Protein AF-A0A9P7HVV1-F1 (afdb_monomer_lite)

InterPro domains:
  IPR022190 Protein of unknown function DUF3716 [PF12511] (213-266)

pLDDT: mean 77.33, std 15.72, range [33.53, 94.5]

Foldseek 3Di:
DDDDDDDDDDDDDDPVNVVVVVVVVVVVVVVVVVVVVVVVVVVVVVVVVVVVVVVVVVVVVVVVVVVVVVVVVVVPDDDDDDPDDDDDPPPPPVVVVVVVVVLVVLVPDPQLVVLLVVLCVQLPPLSQQQACDAPNHGLSPQDQVDDQDPDPPNNVSNLLSLLSNAADVLLVVLFDADPVRHTDHWARFAWDDDDPDDDDLPPQDRHNQLSSLSSQNRRFDFDDPVPAWPCLVVVQAGGVTFGGRDDDDAGTSRCSPPVVPPDTPRNPPPDPPDDDDDDDDDDDDPVVVVVVVVVVPDDPVVVVVVVVVVVVVVVVVVVVVVVVVVVVD

Organism: NCBI:txid221167

Radius of gyration: 33.23 Å; chains: 1; bounding box: 79×89×120 Å

Secondary structure (DSSP, 8-state):
-PPPPPPPPP-PPPHHHHHHHHHHHHHHHHHHHHHHHHHHHHHHHHHHHHHHHHHHHHHHHHHHHHHHHHHHHHTT-----------------HHHHHHHHHHHHHHT-HHHHHHHHHHHHHHGGGGGGS-SEETTEEGGGS-TTS----STTHHHHHHHHHHHHH--HHHHTTS-B-TTSPBPPPPPP-BPPP-BTBSSTT-----HHHHHHHHHHHHSEEPPGGGS-HHHHTT-SSBSS-EE-SSS--SBHHHHGGG-TT--TTTT-S---------------HHHHHHHHHHHTS-HHHHHHHHHHHHHHHHHHHHHHHHHHHT--

Structure (mmCIF, N/CA/C/O backbone):
data_AF-A0A9P7HVV1-F1
#
_entry.id   AF-A0A9P7HVV1-F1
#
loop_
_atom_site.group_PDB
_atom_site.id
_atom_site.type_symbol
_atom_site.label_atom_id
_atom_site.label_alt_id
_atom_site.label_comp_id
_atom_site.label_asym_id
_atom_site.label_entity_id
_atom_site.label_seq_id
_atom_site.pdbx_PDB_ins_code
_atom_site.Cartn_x
_atom_site.Cartn_y
_atom_site.Cartn_z
_atom_site.occupancy
_atom_site.B_iso_or_equiv
_atom_site.auth_seq_id
_atom_site.auth_comp_id
_atom_site.auth_asym_id
_atom_site.auth_atom_id
_atom_site.pdbx_PDB_model_num
ATOM 1 N N . MET A 1 1 ? 43.164 38.009 -81.313 1.00 48.88 1 MET A N 1
ATOM 2 C CA . MET A 1 1 ? 43.228 37.026 -80.207 1.00 48.88 1 MET A CA 1
ATOM 3 C C . MET A 1 1 ? 43.232 37.785 -78.887 1.00 48.88 1 MET A C 1
ATOM 5 O O . MET A 1 1 ? 44.143 38.586 -78.707 1.00 48.88 1 MET A O 1
ATOM 9 N N . PRO A 1 2 ? 42.235 37.621 -78.001 1.00 55.31 2 PRO A N 1
ATOM 10 C CA . PRO A 1 2 ? 42.265 38.274 -76.695 1.00 55.31 2 PRO A CA 1
ATOM 11 C C . PRO A 1 2 ? 43.369 37.665 -75.803 1.00 55.31 2 PRO A C 1
ATOM 13 O O . PRO A 1 2 ? 43.636 36.462 -75.898 1.00 55.31 2 PRO A O 1
ATOM 16 N N . PRO A 1 3 ? 44.040 38.475 -74.961 1.00 61.00 3 PRO A N 1
ATOM 17 C CA . PRO A 1 3 ? 45.158 38.024 -74.140 1.00 61.00 3 PRO A CA 1
ATOM 18 C C . PRO A 1 3 ? 44.694 37.037 -73.063 1.00 61.00 3 PRO A C 1
ATOM 20 O O . PRO A 1 3 ? 43.689 37.256 -72.386 1.00 61.00 3 PRO A O 1
ATOM 23 N N . LYS A 1 4 ? 45.447 35.941 -72.896 1.00 60.31 4 LYS A N 1
ATOM 24 C CA . LYS A 1 4 ? 45.175 34.925 -71.871 1.00 60.31 4 LYS A CA 1
ATOM 25 C C . LYS A 1 4 ? 45.194 35.564 -70.471 1.00 60.31 4 LYS A C 1
ATOM 27 O O . LYS A 1 4 ? 46.145 36.288 -70.159 1.00 60.31 4 LYS A O 1
ATOM 32 N N . PRO A 1 5 ? 44.193 35.286 -69.616 1.00 65.50 5 PRO A N 1
ATOM 33 C CA . PRO A 1 5 ? 44.153 35.819 -68.262 1.00 65.50 5 PRO A CA 1
ATOM 34 C C . PRO A 1 5 ? 45.342 35.288 -67.456 1.00 65.50 5 PRO A C 1
ATOM 36 O O . PRO A 1 5 ? 45.615 34.086 -67.436 1.00 65.50 5 PRO A O 1
ATOM 39 N N . LYS A 1 6 ? 46.065 36.202 -66.801 1.00 67.00 6 LYS A N 1
ATOM 40 C CA . LYS A 1 6 ? 47.196 35.854 -65.936 1.00 67.00 6 LYS A CA 1
ATOM 41 C C . LYS A 1 6 ? 46.699 35.030 -64.736 1.00 67.00 6 LYS A C 1
ATOM 43 O O . LYS A 1 6 ? 45.665 35.377 -64.157 1.00 67.00 6 LYS A O 1
ATOM 48 N N . PRO A 1 7 ? 47.419 33.966 -64.339 1.00 66.44 7 PRO A N 1
ATOM 49 C CA . PRO A 1 7 ? 47.041 33.148 -63.194 1.00 66.44 7 PRO A CA 1
ATOM 50 C C . PRO A 1 7 ? 47.037 33.997 -61.918 1.00 66.44 7 PRO A C 1
ATOM 52 O O . PRO A 1 7 ? 48.007 34.694 -61.618 1.00 66.44 7 PRO A O 1
ATOM 55 N N . LYS A 1 8 ? 45.922 33.957 -61.177 1.00 70.06 8 LYS A N 1
ATOM 56 C CA . LYS A 1 8 ? 45.788 34.659 -59.894 1.00 70.06 8 LYS A CA 1
ATOM 57 C C . LYS A 1 8 ? 46.808 34.104 -58.882 1.00 70.06 8 LYS A C 1
ATOM 59 O O . LYS A 1 8 ? 47.009 32.888 -58.837 1.00 70.06 8 LYS A O 1
ATOM 64 N N . PRO A 1 9 ? 47.435 34.960 -58.056 1.00 60.75 9 PRO A N 1
ATOM 65 C CA . PRO A 1 9 ? 48.418 34.526 -57.069 1.00 60.75 9 PRO A CA 1
ATOM 66 C C . PRO A 1 9 ? 47.765 33.627 -56.011 1.00 60.75 9 PRO A C 1
ATOM 68 O O . PRO A 1 9 ? 46.736 33.975 -55.429 1.00 60.75 9 PRO A O 1
ATOM 71 N N . LYS A 1 10 ? 48.372 32.460 -55.756 1.00 65.56 10 LYS A N 1
ATOM 72 C CA . LYS A 1 10 ? 47.970 31.559 -54.667 1.00 65.56 10 LYS A CA 1
ATOM 73 C C . LYS A 1 10 ? 48.181 32.276 -53.332 1.00 65.56 10 LYS A C 1
ATOM 75 O O . LYS A 1 10 ? 49.309 32.620 -52.984 1.00 65.56 10 LYS A O 1
ATOM 80 N N . LYS A 1 11 ? 47.087 32.500 -52.601 1.00 68.50 11 LYS A N 1
ATOM 81 C CA . LYS A 1 11 ? 47.088 33.077 -51.253 1.00 68.50 11 LYS A CA 1
ATOM 82 C C . LYS A 1 11 ? 47.910 32.148 -50.347 1.00 68.50 11 LYS A C 1
ATOM 84 O O . LYS A 1 11 ? 47.556 30.984 -50.187 1.00 68.50 11 LYS A O 1
ATOM 89 N N . ARG A 1 12 ? 49.053 32.625 -49.844 1.00 64.69 12 ARG A N 1
ATOM 90 C CA . ARG A 1 12 ? 49.891 31.871 -48.901 1.00 64.69 12 ARG A CA 1
ATOM 91 C C . ARG A 1 12 ? 49.177 31.842 -47.553 1.00 64.69 12 ARG A C 1
ATOM 93 O O . ARG A 1 12 ? 48.936 32.897 -46.979 1.00 64.69 12 ARG A O 1
ATOM 100 N N . GLU A 1 13 ? 48.833 30.639 -47.106 1.00 70.19 13 GLU A N 1
ATOM 101 C CA . GLU A 1 13 ? 48.274 30.376 -45.778 1.00 70.19 13 GLU A CA 1
ATOM 102 C C . GLU A 1 13 ? 49.274 30.864 -44.720 1.00 70.19 13 GLU A C 1
ATOM 104 O O . GLU A 1 13 ? 50.479 30.592 -44.812 1.00 70.19 13 GLU A O 1
ATOM 109 N N . THR A 1 14 ? 48.800 31.647 -43.757 1.00 78.25 14 THR A N 1
ATOM 110 C CA . THR A 1 14 ? 49.658 32.182 -42.698 1.00 78.25 14 THR A CA 1
ATOM 111 C C . THR A 1 14 ? 49.995 31.080 -41.694 1.00 78.25 14 THR A C 1
ATOM 113 O O . THR A 1 14 ? 49.235 30.135 -41.489 1.00 78.25 14 THR A O 1
ATOM 116 N N . LYS A 1 15 ? 51.157 31.184 -41.038 1.00 79.62 15 LYS A N 1
ATOM 117 C CA . LYS A 1 15 ? 51.595 30.204 -40.028 1.00 79.62 15 LYS A CA 1
ATOM 118 C C . LYS A 1 15 ? 50.545 30.007 -38.917 1.00 79.62 15 LYS A C 1
ATOM 120 O O . LYS A 1 15 ? 50.320 28.883 -38.485 1.00 79.62 15 LYS A O 1
ATOM 125 N N . LEU A 1 16 ? 49.857 31.088 -38.550 1.00 77.88 16 LEU A N 1
ATOM 126 C CA . LEU A 1 16 ? 48.777 31.119 -37.562 1.00 77.88 16 LEU A CA 1
ATOM 127 C C . LEU A 1 16 ? 47.525 30.342 -38.008 1.00 77.88 16 LEU A C 1
ATOM 129 O O . LEU A 1 16 ? 46.950 29.606 -37.212 1.00 77.88 16 LEU A O 1
ATOM 133 N N . GLU A 1 17 ? 47.129 30.438 -39.282 1.00 81.44 17 GLU A N 1
ATOM 134 C CA . GLU A 1 17 ? 46.002 29.661 -39.831 1.00 81.44 17 GLU A CA 1
ATOM 135 C C . GLU A 1 17 ? 46.302 28.155 -39.840 1.00 81.44 17 GLU A C 1
ATOM 137 O O . GLU A 1 17 ? 45.429 27.338 -39.538 1.00 81.44 17 GLU A O 1
ATOM 142 N N . LYS A 1 18 ? 47.556 27.778 -40.115 1.00 84.38 18 LYS A N 1
ATOM 143 C CA . LYS A 1 18 ? 47.987 26.376 -40.086 1.00 84.38 18 LYS A CA 1
ATOM 144 C C . LYS A 1 18 ? 47.979 25.798 -38.666 1.00 84.38 18 LYS A C 1
ATOM 146 O O . LYS A 1 18 ? 47.542 24.665 -38.482 1.00 84.38 18 LYS A O 1
ATOM 151 N N . GLU A 1 19 ? 48.429 26.564 -37.673 1.00 84.75 19 GLU A N 1
ATOM 152 C CA . GLU A 1 19 ? 48.411 26.152 -36.260 1.00 84.75 19 GLU A CA 1
ATOM 153 C C . GLU A 1 19 ? 46.976 26.027 -35.720 1.00 84.75 19 GLU A C 1
ATOM 155 O O . GLU A 1 19 ? 46.655 25.033 -35.072 1.00 84.75 19 GLU A O 1
ATOM 160 N N . ALA A 1 20 ? 46.081 26.958 -36.067 1.00 84.50 20 ALA A N 1
ATOM 161 C CA . ALA A 1 20 ? 44.670 26.883 -35.681 1.00 84.50 20 ALA A CA 1
ATOM 162 C C . ALA A 1 20 ? 43.951 25.662 -36.287 1.00 84.50 20 ALA A C 1
ATOM 164 O O . ALA A 1 20 ? 43.140 25.022 -35.616 1.00 84.50 20 ALA A O 1
ATOM 165 N N . ARG A 1 21 ? 44.270 25.301 -37.539 1.00 86.12 21 ARG A N 1
ATOM 166 C CA . ARG A 1 21 ? 43.706 24.109 -38.192 1.00 86.12 21 ARG A CA 1
ATOM 167 C C . ARG A 1 21 ? 44.148 22.818 -37.503 1.00 86.12 21 ARG A C 1
ATOM 169 O O . ARG A 1 21 ? 43.309 21.961 -37.250 1.00 86.12 21 ARG A O 1
ATOM 176 N N . LEU A 1 22 ? 45.431 22.714 -37.156 1.00 87.81 22 LEU A N 1
ATOM 177 C CA . LEU A 1 22 ? 45.976 21.554 -36.444 1.00 87.81 22 LEU A CA 1
ATOM 178 C C . LEU A 1 22 ? 45.399 21.420 -35.028 1.00 87.81 22 LEU A C 1
ATOM 180 O O . LEU A 1 22 ? 45.107 20.311 -34.592 1.00 87.81 22 LEU A O 1
ATOM 184 N N . ALA A 1 23 ? 45.191 22.536 -34.321 1.00 87.12 23 ALA A N 1
ATOM 185 C CA . ALA A 1 23 ? 44.564 22.519 -33.000 1.00 87.12 23 ALA A CA 1
ATOM 186 C C . ALA A 1 23 ? 43.110 22.019 -33.056 1.00 87.12 23 ALA A C 1
ATOM 188 O O . ALA A 1 23 ? 42.700 21.224 -32.213 1.00 87.12 23 ALA A O 1
ATOM 189 N N . LYS A 1 24 ? 42.352 22.439 -34.077 1.00 90.75 24 LYS A N 1
ATOM 190 C CA . LYS A 1 24 ? 40.974 21.983 -34.285 1.00 90.75 24 LYS A CA 1
ATOM 191 C C . LYS A 1 24 ? 40.907 20.497 -34.644 1.00 90.75 24 LYS A C 1
ATOM 193 O O . LYS A 1 24 ? 40.108 19.769 -34.072 1.00 90.75 24 LYS A O 1
ATOM 198 N N . GLU A 1 25 ? 41.789 20.039 -35.529 1.00 92.12 25 GLU A N 1
ATOM 199 C CA . GLU A 1 25 ? 41.887 18.625 -35.909 1.00 92.12 25 GLU A CA 1
ATOM 200 C C . GLU A 1 25 ? 42.241 17.732 -34.705 1.00 92.12 25 GLU A C 1
ATOM 202 O O . GLU A 1 25 ? 41.667 16.657 -34.537 1.00 92.12 25 GLU A O 1
ATOM 207 N N . ALA A 1 26 ? 43.113 18.205 -33.808 1.00 90.56 26 ALA A N 1
ATOM 208 C CA . ALA A 1 26 ? 43.431 17.506 -32.565 1.00 90.56 26 ALA A CA 1
ATOM 209 C C . ALA A 1 26 ? 42.249 17.457 -31.576 1.00 90.56 26 ALA A C 1
ATOM 211 O O . ALA A 1 26 ? 42.067 16.452 -30.889 1.00 90.56 26 ALA A O 1
ATOM 212 N N . GLU A 1 27 ? 41.436 18.513 -31.486 1.00 91.88 27 GLU A N 1
ATOM 213 C CA . GLU A 1 27 ? 40.231 18.518 -30.645 1.00 91.88 27 GLU A CA 1
ATOM 214 C C . GLU A 1 27 ? 39.153 17.570 -31.189 1.00 91.88 27 GLU A C 1
ATOM 216 O O . GLU A 1 27 ? 38.548 16.818 -30.421 1.00 91.88 27 GLU A O 1
ATOM 221 N N . ASP A 1 28 ? 38.954 17.561 -32.507 1.00 91.62 28 ASP A N 1
ATOM 222 C CA . ASP A 1 28 ? 37.990 16.685 -33.172 1.00 91.62 28 ASP A CA 1
ATOM 223 C C . ASP A 1 28 ? 38.388 15.204 -33.019 1.00 91.62 28 ASP A C 1
ATOM 225 O O . ASP A 1 28 ? 37.538 14.365 -32.717 1.00 91.62 28 ASP A O 1
ATOM 229 N N . LEU A 1 29 ? 39.686 14.883 -33.109 1.00 91.50 29 LEU A N 1
ATOM 230 C CA 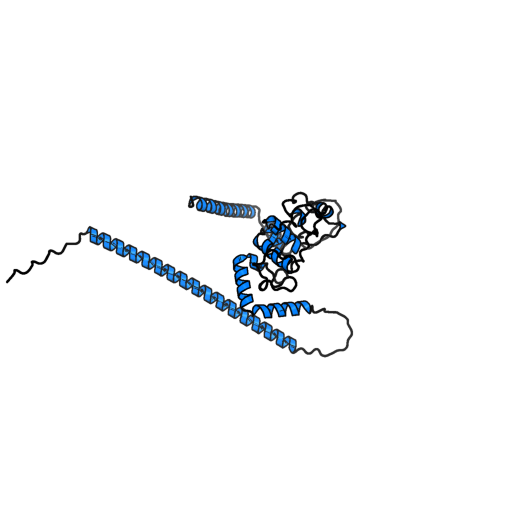. LEU A 1 29 ? 40.204 13.538 -32.819 1.00 91.50 29 LEU A CA 1
ATOM 231 C C . LEU A 1 29 ? 39.948 13.115 -31.367 1.00 91.50 29 LEU A C 1
ATOM 233 O O . LEU A 1 29 ? 39.504 11.993 -31.126 1.00 91.50 29 LEU A O 1
ATOM 237 N N . ARG A 1 30 ? 40.159 14.013 -30.397 1.00 90.88 30 ARG A N 1
ATOM 238 C CA . ARG A 1 30 ? 39.890 13.712 -28.981 1.00 90.88 30 ARG A CA 1
ATOM 239 C C . ARG A 1 30 ? 38.409 13.453 -28.710 1.00 90.88 30 ARG A C 1
ATOM 241 O O . ARG A 1 30 ? 38.092 12.538 -27.955 1.00 90.88 30 ARG A O 1
ATOM 248 N N . LYS A 1 31 ? 37.509 14.223 -29.329 1.00 91.44 31 LYS A N 1
ATOM 249 C CA . LYS A 1 31 ? 36.058 13.992 -29.220 1.00 91.44 31 LYS A CA 1
ATOM 250 C C . LYS A 1 31 ? 35.657 12.656 -29.838 1.00 91.44 31 LYS A C 1
ATOM 252 O O . LYS A 1 31 ? 34.901 11.911 -29.223 1.00 91.44 31 LYS A O 1
ATOM 257 N N . ALA A 1 32 ? 36.213 12.316 -31.000 1.00 90.94 32 ALA A N 1
ATOM 258 C CA . ALA A 1 32 ? 35.954 11.031 -31.643 1.00 90.94 32 ALA A CA 1
ATOM 259 C C . ALA A 1 32 ? 36.432 9.838 -30.788 1.00 90.94 32 ALA A C 1
ATOM 261 O O . ALA A 1 32 ? 35.740 8.822 -30.705 1.00 90.94 32 ALA A O 1
ATOM 262 N N . GLU A 1 33 ? 37.578 9.953 -30.110 1.00 91.56 33 GLU A N 1
ATOM 263 C CA . GLU A 1 33 ? 38.063 8.923 -29.178 1.00 91.56 33 GLU A CA 1
ATOM 264 C C . GLU A 1 33 ? 37.173 8.786 -27.928 1.00 91.56 33 GLU A C 1
ATOM 266 O O . GLU A 1 33 ? 36.886 7.667 -27.486 1.00 91.56 33 GLU A O 1
ATOM 271 N N . GLU A 1 34 ? 36.683 9.897 -27.374 1.00 91.06 34 GLU A N 1
ATOM 272 C CA . GLU A 1 34 ? 35.755 9.886 -26.236 1.00 91.06 34 GLU A CA 1
ATOM 273 C C . GLU A 1 34 ? 34.410 9.237 -26.611 1.00 91.06 34 GLU A C 1
ATOM 275 O O . GLU A 1 34 ? 33.910 8.365 -25.898 1.00 91.06 34 GLU A O 1
ATOM 280 N N . GLU A 1 35 ? 33.859 9.558 -27.782 1.00 91.88 35 GLU A N 1
ATOM 281 C CA . GLU A 1 35 ? 32.637 8.920 -28.284 1.00 91.88 35 GLU A CA 1
ATOM 282 C C . GLU A 1 35 ? 32.838 7.421 -28.559 1.00 91.88 35 GLU A C 1
ATOM 284 O O . GLU A 1 35 ? 31.979 6.599 -28.220 1.00 91.88 35 GLU A O 1
ATOM 289 N N . ALA A 1 36 ? 33.993 7.034 -29.109 1.00 92.19 36 ALA A N 1
ATOM 290 C CA . ALA A 1 36 ? 34.320 5.633 -29.361 1.00 92.19 36 ALA A CA 1
ATOM 291 C C . ALA A 1 36 ? 34.470 4.820 -28.063 1.00 92.19 36 ALA A C 1
ATOM 293 O O . ALA A 1 36 ? 34.049 3.659 -28.007 1.00 92.19 36 ALA A O 1
ATOM 294 N N . THR A 1 37 ? 35.043 5.406 -27.008 1.00 88.44 37 THR A N 1
ATOM 295 C CA . THR A 1 37 ? 35.146 4.751 -25.692 1.00 88.44 37 THR A CA 1
ATOM 296 C C . THR A 1 37 ? 33.780 4.636 -25.015 1.00 88.44 37 THR A C 1
ATOM 298 O O . THR A 1 37 ? 33.418 3.541 -24.574 1.00 88.44 37 THR A O 1
ATOM 301 N N . ALA A 1 38 ? 32.956 5.687 -25.048 1.00 89.62 38 ALA A N 1
ATOM 302 C CA . ALA A 1 38 ? 31.586 5.649 -24.534 1.00 89.62 38 ALA A CA 1
ATOM 303 C C . ALA A 1 38 ? 30.710 4.602 -25.254 1.00 89.62 38 ALA A C 1
ATOM 305 O O . ALA A 1 38 ? 29.934 3.884 -24.613 1.00 89.62 38 ALA A O 1
ATOM 306 N N . ALA A 1 39 ? 30.858 4.460 -26.576 1.00 90.00 39 ALA A N 1
ATOM 307 C CA . ALA A 1 39 ? 30.147 3.447 -27.355 1.00 90.00 39 ALA A CA 1
ATOM 308 C C . ALA A 1 39 ? 30.552 2.015 -26.959 1.00 90.00 39 ALA A C 1
ATOM 310 O O . ALA A 1 39 ? 29.683 1.148 -26.819 1.00 90.00 39 ALA A O 1
ATOM 311 N N . LYS A 1 40 ? 31.848 1.769 -26.717 1.00 90.62 40 LYS A N 1
ATOM 312 C CA . LYS A 1 40 ? 32.344 0.467 -26.238 1.00 90.62 40 LYS A CA 1
ATOM 313 C C . LYS A 1 40 ? 31.806 0.128 -24.848 1.00 90.62 40 LYS A C 1
ATOM 315 O O . LYS A 1 40 ? 31.301 -0.977 -24.658 1.00 90.62 40 LYS A O 1
ATOM 320 N N . GLU A 1 41 ? 31.813 1.074 -23.910 1.00 90.19 41 GLU A N 1
ATOM 321 C CA . GLU A 1 41 ? 31.237 0.859 -22.574 1.00 90.19 41 GLU A CA 1
ATOM 322 C C . GLU A 1 41 ? 29.725 0.593 -22.622 1.00 90.19 41 GLU A C 1
ATOM 324 O O . GLU A 1 41 ? 29.198 -0.238 -21.874 1.00 90.19 41 GLU A O 1
ATOM 329 N N . ALA A 1 42 ? 28.997 1.294 -23.495 1.00 87.62 42 ALA A N 1
ATOM 330 C CA . ALA A 1 42 ? 27.567 1.075 -23.681 1.00 87.62 42 ALA A CA 1
ATOM 331 C C . ALA A 1 42 ? 27.277 -0.322 -24.248 1.00 87.62 42 ALA A C 1
ATOM 333 O O . ALA A 1 42 ? 26.312 -0.968 -23.824 1.00 87.62 42 ALA A O 1
ATOM 334 N N . GLN A 1 43 ? 28.115 -0.802 -25.169 1.00 87.19 43 GLN A N 1
ATOM 335 C CA . GLN A 1 43 ? 28.001 -2.147 -25.723 1.00 87.19 43 GLN A CA 1
ATOM 336 C C . GLN A 1 43 ? 28.317 -3.218 -24.671 1.00 87.19 43 GLN A C 1
ATOM 338 O O . GLN A 1 43 ? 27.523 -4.138 -24.485 1.00 87.19 43 GLN A O 1
ATOM 343 N N . GLU A 1 44 ? 29.382 -3.048 -23.887 1.00 91.31 44 GLU A N 1
ATOM 344 C CA . GLU A 1 44 ? 29.737 -3.985 -22.816 1.00 91.31 44 GLU A CA 1
ATOM 345 C C . GLU A 1 44 ? 28.634 -4.082 -21.744 1.00 91.31 44 GLU A C 1
ATOM 347 O O . GLU A 1 44 ? 28.292 -5.171 -21.270 1.00 91.31 44 GLU A O 1
ATOM 352 N N . LYS A 1 45 ? 27.990 -2.957 -21.399 1.00 89.75 45 LYS A N 1
ATOM 353 C CA . LYS A 1 45 ? 26.826 -2.945 -20.494 1.00 89.75 45 LYS A CA 1
ATOM 354 C C . LYS A 1 45 ? 25.647 -3.741 -21.061 1.00 89.75 45 LYS A C 1
ATOM 356 O O . LYS A 1 45 ? 24.987 -4.458 -20.302 1.00 89.75 45 LYS A O 1
ATOM 361 N N . LYS A 1 46 ? 25.382 -3.648 -22.370 1.00 89.06 46 LYS A N 1
ATOM 362 C CA . LYS A 1 46 ? 24.327 -4.430 -23.040 1.00 89.06 46 LYS A CA 1
ATOM 363 C C . LYS A 1 46 ? 24.653 -5.922 -23.037 1.00 89.06 46 LYS A C 1
ATOM 365 O O . LYS A 1 46 ? 23.788 -6.719 -22.673 1.00 89.06 46 LYS A O 1
ATOM 370 N N . ASP A 1 47 ? 25.892 -6.289 -23.341 1.00 90.44 47 ASP A N 1
ATOM 371 C CA . ASP A 1 47 ? 26.328 -7.688 -23.382 1.00 90.44 47 ASP A CA 1
ATOM 372 C C . ASP A 1 47 ? 26.297 -8.326 -21.985 1.00 90.44 47 ASP A C 1
ATOM 374 O O . ASP A 1 47 ? 25.815 -9.449 -21.808 1.00 90.44 47 ASP A O 1
ATOM 378 N N . ASN A 1 48 ? 26.705 -7.586 -20.951 1.00 88.81 48 ASN A N 1
ATOM 379 C CA . ASN A 1 48 ? 26.606 -8.032 -19.561 1.00 88.81 48 ASN A CA 1
ATOM 380 C C . ASN A 1 48 ? 25.147 -8.183 -19.098 1.00 88.81 48 ASN A C 1
ATOM 382 O O . ASN A 1 48 ? 24.816 -9.141 -18.391 1.00 88.81 48 ASN A O 1
ATOM 386 N N . ALA A 1 49 ? 24.248 -7.288 -19.517 1.00 85.19 49 ALA A N 1
ATOM 387 C CA . ALA A 1 49 ? 22.817 -7.423 -19.246 1.00 85.19 49 ALA A CA 1
ATOM 388 C C . ALA A 1 49 ? 22.209 -8.644 -19.962 1.00 85.19 49 ALA A C 1
ATOM 390 O O . ALA A 1 49 ? 21.419 -9.375 -19.358 1.00 85.19 49 ALA A O 1
ATOM 391 N N . ALA A 1 50 ? 22.607 -8.907 -21.210 1.00 87.25 50 ALA A N 1
ATOM 392 C CA . ALA A 1 50 ? 22.180 -10.080 -21.970 1.00 87.25 50 ALA A CA 1
ATOM 393 C C . ALA A 1 50 ? 22.665 -11.388 -21.322 1.00 87.25 50 ALA A C 1
ATOM 395 O O . ALA A 1 50 ? 21.859 -12.295 -21.102 1.00 87.25 50 ALA A O 1
ATOM 396 N N . LYS A 1 51 ? 23.937 -11.457 -20.904 1.00 90.00 51 LYS A N 1
ATOM 397 C CA . LYS A 1 51 ? 24.493 -12.608 -20.167 1.00 90.00 51 LYS A CA 1
ATOM 398 C C . LYS A 1 51 ? 23.750 -12.872 -18.855 1.00 90.00 51 LYS A C 1
ATOM 400 O O . LYS A 1 51 ? 23.441 -14.024 -18.552 1.00 90.00 51 LYS A O 1
ATOM 405 N N . LYS A 1 52 ? 23.406 -11.824 -18.093 1.00 88.88 52 LYS A N 1
ATOM 406 C CA . LYS A 1 52 ? 22.599 -11.965 -16.866 1.00 88.88 52 LYS A CA 1
ATOM 407 C C . LYS A 1 52 ? 21.209 -12.530 -17.165 1.00 88.88 52 LYS A C 1
ATOM 409 O O . LYS A 1 52 ? 20.800 -13.476 -16.500 1.00 88.88 52 LYS A O 1
ATOM 414 N N . ARG A 1 53 ? 20.521 -12.018 -18.193 1.00 85.69 53 ARG A N 1
ATOM 415 C CA . ARG A 1 53 ? 19.203 -12.531 -18.615 1.00 85.69 53 ARG A CA 1
ATOM 416 C C . ARG A 1 53 ? 19.265 -13.997 -19.046 1.00 85.69 53 ARG A C 1
ATOM 418 O O . ARG A 1 53 ? 18.420 -14.777 -18.618 1.00 85.69 53 ARG A O 1
ATOM 425 N N . ALA A 1 54 ? 20.280 -14.381 -19.819 1.00 86.69 54 ALA A N 1
ATOM 426 C CA . ALA A 1 54 ? 20.483 -15.767 -20.238 1.00 86.69 54 ALA A CA 1
ATOM 427 C C . ALA A 1 54 ? 20.739 -16.701 -19.042 1.00 86.69 54 ALA A C 1
ATOM 429 O O . ALA A 1 54 ? 20.156 -17.782 -18.970 1.00 86.69 54 ALA A O 1
ATOM 430 N N . LYS A 1 55 ? 21.543 -16.268 -18.059 1.00 90.00 55 LYS A N 1
ATOM 431 C CA . LYS A 1 55 ? 21.788 -17.038 -16.828 1.00 90.00 55 LYS A CA 1
ATOM 432 C C . LYS A 1 55 ? 20.508 -17.229 -16.007 1.00 90.00 55 LYS A C 1
ATOM 434 O O . LYS A 1 55 ? 20.250 -18.337 -15.545 1.00 90.00 55 LYS A O 1
ATOM 439 N N . THR A 1 56 ? 19.691 -16.185 -15.856 1.00 85.19 56 THR A N 1
ATOM 440 C CA . THR A 1 56 ? 18.400 -16.282 -15.153 1.00 85.19 56 THR A CA 1
ATOM 441 C C . THR A 1 56 ? 17.420 -17.200 -15.885 1.00 85.19 56 THR A C 1
ATOM 443 O O . THR A 1 56 ? 16.762 -18.009 -15.240 1.00 85.19 56 THR A O 1
ATOM 446 N N . ALA A 1 57 ? 17.341 -17.117 -17.217 1.00 86.06 57 ALA A N 1
ATOM 447 C CA . ALA A 1 57 ? 16.479 -17.990 -18.013 1.00 86.06 57 ALA A CA 1
ATOM 448 C C . ALA A 1 57 ? 16.886 -19.467 -17.889 1.00 86.06 57 ALA A C 1
ATOM 450 O O . ALA A 1 57 ? 16.024 -20.321 -17.709 1.00 86.06 57 ALA A O 1
ATOM 451 N N . ARG A 1 58 ? 18.196 -19.758 -17.902 1.00 88.06 58 ARG A N 1
ATOM 452 C CA . ARG A 1 58 ? 18.713 -21.119 -17.709 1.00 88.06 58 ARG A CA 1
ATOM 453 C C . ARG A 1 58 ? 18.373 -21.674 -16.324 1.00 88.06 58 ARG A C 1
ATOM 455 O O . ARG A 1 58 ? 17.906 -22.800 -16.244 1.00 88.06 58 ARG A O 1
ATOM 462 N N . LYS A 1 59 ? 18.531 -20.871 -15.263 1.00 89.56 59 LYS A N 1
ATOM 463 C CA . LYS A 1 59 ? 18.172 -21.284 -13.896 1.00 89.56 59 LYS A CA 1
ATOM 464 C C . LYS A 1 59 ? 16.676 -21.602 -13.771 1.00 89.56 59 LYS A C 1
ATOM 466 O O . LYS A 1 59 ? 16.323 -22.631 -13.218 1.00 89.56 59 LYS A O 1
ATOM 471 N N . LYS A 1 60 ? 15.807 -20.768 -14.356 1.00 87.69 60 LYS A N 1
ATOM 472 C CA . LYS A 1 60 ? 14.356 -21.019 -14.367 1.00 87.69 60 LYS A CA 1
ATOM 473 C C . LYS A 1 60 ? 13.970 -22.280 -15.144 1.00 87.69 60 LYS A C 1
ATOM 475 O O . LYS A 1 60 ? 13.049 -22.977 -14.740 1.00 87.69 60 LYS A O 1
ATOM 480 N N . ALA A 1 61 ? 14.650 -22.567 -16.255 1.00 85.62 61 ALA A N 1
ATOM 481 C CA . ALA A 1 61 ? 14.410 -23.791 -17.018 1.00 85.62 61 ALA A CA 1
ATOM 482 C C . ALA A 1 61 ? 14.817 -25.045 -16.224 1.00 85.62 61 ALA A C 1
ATOM 484 O O . ALA A 1 61 ? 14.091 -26.032 -16.234 1.00 85.62 61 ALA A O 1
ATOM 485 N N . GLU A 1 62 ? 15.935 -24.978 -15.498 1.00 89.69 62 GLU A N 1
ATOM 486 C CA . GLU A 1 62 ? 16.419 -26.062 -14.636 1.00 89.69 62 GLU A CA 1
ATOM 487 C C . GLU A 1 62 ? 15.490 -26.302 -13.432 1.00 89.69 62 GLU A C 1
ATOM 489 O O . GLU A 1 62 ? 15.146 -27.444 -13.139 1.00 89.69 62 GLU A O 1
ATOM 494 N N . GLU A 1 63 ? 15.004 -25.234 -12.788 1.00 89.50 63 GLU A N 1
ATOM 495 C CA . GLU A 1 63 ? 14.003 -25.316 -11.712 1.00 89.50 63 GLU A CA 1
ATOM 496 C C . GLU A 1 63 ? 12.679 -25.923 -12.211 1.00 89.50 63 GLU A C 1
ATOM 498 O O . GLU A 1 63 ? 12.107 -26.783 -11.543 1.00 89.50 63 GLU A O 1
ATOM 503 N N . ALA A 1 64 ? 12.222 -25.547 -13.410 1.00 84.88 64 ALA A N 1
ATOM 504 C CA . ALA A 1 64 ? 11.014 -26.112 -14.011 1.00 84.88 64 ALA A CA 1
ATOM 505 C C . ALA A 1 64 ? 11.171 -27.599 -14.381 1.00 84.88 64 ALA A C 1
ATOM 507 O O . ALA A 1 64 ? 10.230 -28.376 -14.220 1.00 84.88 64 ALA A O 1
ATOM 508 N N . GLU A 1 65 ? 12.347 -28.016 -14.861 1.00 88.69 65 GLU A N 1
ATOM 509 C CA . GLU A 1 65 ? 12.625 -29.429 -15.144 1.00 88.69 65 GLU A CA 1
ATOM 510 C C . GLU A 1 65 ? 12.681 -30.256 -13.852 1.00 88.69 65 GLU A C 1
ATOM 512 O O . GLU A 1 65 ? 12.132 -31.359 -13.808 1.00 88.69 65 GLU A O 1
ATOM 517 N N . LYS A 1 66 ? 13.287 -29.713 -12.788 1.00 89.12 66 LYS A N 1
ATOM 518 C CA . LYS A 1 66 ? 13.324 -30.355 -11.469 1.00 89.12 66 LYS A CA 1
ATOM 519 C C . LYS A 1 66 ? 11.916 -30.536 -10.894 1.00 89.12 66 LYS A C 1
ATOM 521 O O . LYS A 1 66 ? 11.563 -31.656 -10.540 1.00 89.12 66 LYS A O 1
ATOM 526 N N . ALA A 1 67 ? 11.092 -29.487 -10.912 1.00 82.38 67 ALA A N 1
ATOM 527 C CA . ALA A 1 67 ? 9.703 -29.559 -10.456 1.00 82.38 67 ALA A CA 1
ATOM 528 C C . ALA A 1 67 ? 8.880 -30.588 -11.253 1.00 82.38 67 ALA A C 1
ATOM 530 O O . ALA A 1 67 ? 8.053 -31.305 -10.695 1.00 82.38 67 ALA A O 1
ATOM 531 N N . LYS A 1 68 ? 9.138 -30.714 -12.563 1.00 85.94 68 LYS A N 1
ATOM 532 C CA . LYS A 1 68 ? 8.474 -31.719 -13.401 1.00 85.94 68 LYS A CA 1
ATOM 533 C C . LYS A 1 68 ? 8.873 -33.152 -13.023 1.00 85.94 68 LYS A C 1
ATOM 535 O O . LYS A 1 68 ? 8.010 -34.024 -13.027 1.00 85.94 68 LYS A O 1
ATOM 540 N N . LYS A 1 69 ? 10.147 -33.398 -12.692 1.00 85.56 69 LYS A N 1
ATOM 541 C CA . LYS A 1 69 ? 10.621 -34.717 -12.229 1.00 85.56 69 LYS A CA 1
ATOM 542 C C . LYS A 1 69 ? 10.054 -35.078 -10.857 1.00 85.56 69 LYS A C 1
ATOM 544 O O . LYS A 1 69 ? 9.601 -36.201 -10.686 1.00 85.56 69 LYS A O 1
ATOM 549 N N . GLU A 1 70 ? 10.012 -34.124 -9.927 1.00 85.25 70 GLU A N 1
ATOM 550 C CA . GLU A 1 70 ? 9.421 -34.323 -8.595 1.00 85.25 70 GLU A CA 1
ATOM 551 C C . GLU A 1 70 ? 7.919 -34.642 -8.684 1.00 85.25 70 GLU A C 1
ATOM 553 O O . GLU A 1 70 ? 7.445 -35.560 -8.019 1.00 85.25 70 GLU A O 1
ATOM 558 N N . ALA A 1 71 ? 7.179 -33.966 -9.571 1.00 77.38 71 ALA A N 1
ATOM 559 C CA . ALA A 1 71 ? 5.767 -34.267 -9.816 1.00 77.38 71 ALA A CA 1
ATOM 560 C C . ALA A 1 71 ? 5.547 -35.658 -10.447 1.00 77.38 71 ALA A C 1
ATOM 562 O O . ALA A 1 71 ? 4.588 -36.348 -10.105 1.00 77.38 71 ALA A O 1
ATOM 563 N N . GLU A 1 72 ? 6.430 -36.094 -11.352 1.00 81.25 72 GLU A N 1
ATOM 564 C CA . GLU A 1 72 ? 6.347 -37.426 -11.970 1.00 81.25 72 GLU A CA 1
ATOM 565 C C . GLU A 1 72 ? 6.717 -38.552 -10.986 1.00 81.25 72 GLU A C 1
ATOM 567 O O . GLU A 1 72 ? 6.146 -39.639 -11.053 1.00 81.25 72 GLU A O 1
ATOM 572 N N . GLU A 1 73 ? 7.647 -38.306 -10.060 1.00 78.75 73 GLU A N 1
ATOM 573 C CA . GLU A 1 73 ? 8.028 -39.256 -9.008 1.00 78.75 73 GLU A CA 1
ATOM 574 C C . GLU A 1 73 ? 6.945 -39.373 -7.924 1.00 78.75 73 GLU A C 1
ATOM 576 O O . GLU A 1 73 ? 6.640 -40.481 -7.481 1.00 78.75 73 GLU A O 1
ATOM 581 N N . ALA A 1 74 ? 6.291 -38.262 -7.567 1.00 73.38 74 ALA A N 1
ATOM 582 C CA . ALA A 1 74 ? 5.128 -38.266 -6.678 1.00 73.38 74 ALA A CA 1
ATOM 583 C C . ALA A 1 74 ? 3.941 -39.043 -7.277 1.00 73.38 74 ALA A C 1
ATOM 585 O O . ALA A 1 74 ? 3.261 -39.768 -6.558 1.00 73.38 74 ALA A O 1
ATOM 586 N N . ALA A 1 75 ? 3.736 -38.967 -8.596 1.00 71.25 75 ALA A N 1
ATOM 587 C CA . ALA A 1 75 ? 2.668 -39.692 -9.287 1.00 71.25 75 ALA A CA 1
ATOM 588 C C . ALA A 1 75 ? 2.925 -41.206 -9.449 1.00 71.25 75 ALA A C 1
ATOM 590 O O . ALA A 1 75 ? 2.005 -41.936 -9.804 1.00 71.25 75 ALA A O 1
ATOM 591 N N . LYS A 1 76 ? 4.158 -41.688 -9.221 1.00 73.31 76 LYS A N 1
ATOM 592 C CA . LYS A 1 76 ? 4.525 -43.118 -9.315 1.00 73.31 76 LYS A CA 1
ATOM 593 C C . LYS A 1 76 ? 4.524 -43.847 -7.969 1.00 73.31 76 LYS A C 1
ATOM 595 O O . LYS A 1 76 ? 4.759 -45.053 -7.945 1.00 73.31 76 LYS A O 1
ATOM 600 N N . LYS A 1 77 ? 4.273 -43.149 -6.858 1.00 62.25 77 LYS A N 1
ATOM 601 C CA . LYS A 1 77 ? 4.017 -43.780 -5.560 1.00 62.25 77 LYS A CA 1
ATOM 602 C C . LYS A 1 77 ? 2.519 -44.043 -5.427 1.00 62.25 77 LYS A C 1
ATOM 604 O O . LYS A 1 77 ? 1.791 -43.220 -4.885 1.00 62.25 77 LYS A O 1
ATOM 609 N N . ASP A 1 78 ? 2.077 -45.189 -5.938 1.00 51.38 78 ASP A N 1
ATOM 610 C CA . ASP A 1 78 ? 0.799 -45.767 -5.522 1.00 51.38 78 ASP A CA 1
ATOM 611 C C . ASP A 1 78 ? 0.869 -46.086 -4.017 1.00 51.38 78 ASP A C 1
ATOM 613 O O . ASP A 1 78 ? 1.834 -46.722 -3.578 1.00 51.38 78 ASP A O 1
ATOM 617 N N . PRO A 1 79 ? -0.116 -45.669 -3.205 1.00 51.53 79 PRO A N 1
ATOM 618 C CA . PRO A 1 79 ? -0.257 -46.177 -1.854 1.00 51.53 79 PRO A CA 1
ATOM 619 C C . PRO A 1 79 ? -0.830 -47.596 -1.933 1.00 51.53 79 PRO A C 1
ATOM 621 O O . PRO A 1 79 ? -1.982 -47.798 -2.330 1.00 51.53 79 PRO A O 1
ATOM 624 N N . GLU A 1 80 ? -0.026 -48.589 -1.548 1.00 47.31 80 GLU A N 1
ATOM 625 C CA . GLU A 1 80 ? -0.575 -49.863 -1.090 1.00 47.31 80 GLU A CA 1
ATOM 626 C C . GLU A 1 80 ? -1.565 -49.553 0.038 1.00 47.31 80 GLU A C 1
ATOM 628 O O . GLU A 1 80 ? -1.228 -48.931 1.045 1.00 47.31 80 GLU A O 1
ATOM 633 N N . LYS A 1 81 ? -2.825 -49.922 -0.198 1.00 49.62 81 LYS A N 1
ATOM 634 C CA . LYS A 1 81 ? -3.893 -49.872 0.791 1.00 49.62 81 LYS A CA 1
ATOM 635 C C . LYS A 1 81 ? -3.569 -50.883 1.883 1.00 49.62 81 LYS A C 1
ATOM 637 O O . LYS A 1 81 ? -3.792 -52.072 1.681 1.00 49.62 81 LYS A O 1
ATOM 642 N N . ASP A 1 82 ? -3.088 -50.392 3.016 1.00 40.03 82 ASP A N 1
ATOM 643 C CA . ASP A 1 82 ? -3.233 -51.085 4.288 1.00 40.03 82 ASP A CA 1
ATOM 644 C C . ASP A 1 82 ? -4.390 -50.432 5.046 1.00 40.03 82 ASP 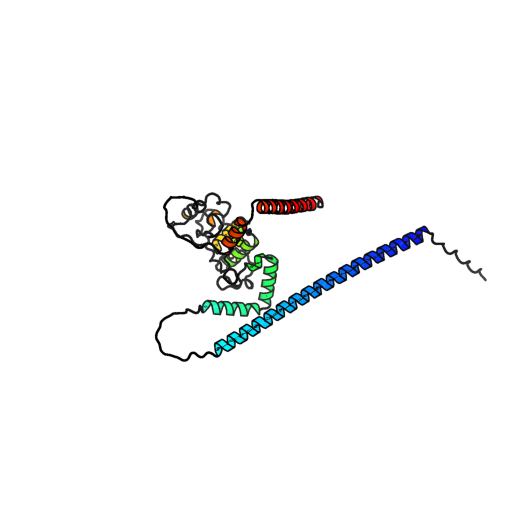A C 1
ATOM 646 O O . ASP A 1 82 ? -4.370 -49.244 5.381 1.00 40.03 82 ASP A O 1
ATOM 650 N N . ASP A 1 83 ? -5.440 -51.224 5.249 1.00 49.12 83 ASP A N 1
ATOM 651 C CA . ASP A 1 83 ? -6.600 -50.883 6.057 1.00 49.12 83 ASP A CA 1
ATOM 652 C C . ASP A 1 83 ? -6.175 -50.812 7.533 1.00 49.12 83 ASP A C 1
ATOM 654 O O . ASP A 1 83 ? -6.283 -51.783 8.282 1.00 49.12 83 ASP A O 1
ATOM 658 N N . SER A 1 84 ? -5.692 -49.654 7.977 1.00 46.16 84 SER A N 1
ATOM 659 C CA . SER A 1 84 ? -5.596 -49.354 9.406 1.00 46.16 84 SER A CA 1
ATOM 660 C C . SER A 1 84 ? -5.938 -47.896 9.689 1.00 46.16 84 SER A C 1
ATOM 662 O O . SER A 1 84 ? -5.110 -46.997 9.577 1.00 46.16 84 SER A O 1
ATOM 664 N N . ASP A 1 85 ? -7.209 -47.715 10.033 1.00 52.94 85 ASP A N 1
ATOM 665 C CA . ASP A 1 85 ? -7.742 -46.809 11.049 1.00 52.94 85 ASP A CA 1
ATOM 666 C C . ASP A 1 85 ? -6.698 -45.974 11.821 1.00 52.94 85 ASP A C 1
ATOM 668 O O . ASP A 1 85 ? -6.123 -46.416 12.816 1.00 52.94 85 ASP A O 1
ATOM 672 N N . SER A 1 86 ? -6.493 -44.732 11.379 1.00 42.59 86 SER A N 1
ATOM 673 C CA . SER A 1 86 ? -6.145 -43.619 12.265 1.00 42.59 86 SER A CA 1
ATOM 674 C C . SER A 1 86 ? -6.546 -42.302 11.604 1.00 42.59 86 SER A C 1
ATOM 676 O O . SER A 1 86 ? -5.932 -41.871 10.628 1.00 42.59 86 SER A O 1
ATOM 678 N N . GLY A 1 87 ? -7.601 -41.682 12.131 1.00 47.16 87 GLY A N 1
ATOM 679 C CA . GLY A 1 87 ? -8.068 -40.364 11.722 1.00 47.16 87 GLY A CA 1
ATOM 680 C C . GLY A 1 87 ? -6.999 -39.291 11.922 1.00 47.16 87 GLY A C 1
ATOM 681 O O . GLY A 1 87 ? -6.579 -39.012 13.043 1.00 47.16 87 GLY A O 1
ATOM 682 N N . GLY A 1 88 ? -6.600 -38.683 10.813 1.00 44.12 88 GLY A N 1
ATOM 683 C CA . GLY A 1 88 ? -5.866 -37.430 10.741 1.00 44.12 88 GLY A CA 1
ATOM 684 C C . GLY A 1 88 ? -6.327 -36.731 9.473 1.00 44.12 88 GLY A C 1
ATOM 685 O O . GLY A 1 88 ? -5.950 -37.127 8.375 1.00 44.12 88 GLY A O 1
ATOM 686 N N . GLU A 1 89 ? -7.235 -35.774 9.622 1.00 45.44 89 GLU A N 1
ATOM 687 C CA . GLU A 1 89 ? -7.726 -34.928 8.537 1.00 45.44 89 GLU A CA 1
ATOM 688 C C . GLU A 1 89 ? -6.591 -33.982 8.116 1.00 45.44 89 GLU A C 1
ATOM 690 O O . GLU A 1 89 ? -6.462 -32.873 8.626 1.00 45.44 89 GLU A O 1
ATOM 695 N N . ASP A 1 90 ? -5.723 -34.436 7.211 1.00 45.81 90 ASP A N 1
ATOM 696 C CA . ASP A 1 90 ? -4.847 -33.543 6.454 1.00 45.81 90 ASP A CA 1
ATOM 697 C C . ASP A 1 90 ? -5.706 -32.851 5.384 1.00 45.81 90 ASP A C 1
ATOM 699 O O . ASP A 1 90 ? -5.797 -33.293 4.234 1.00 45.81 90 ASP A O 1
ATOM 703 N N . ASP A 1 91 ? -6.383 -31.778 5.797 1.00 49.28 91 ASP A N 1
ATOM 704 C CA . ASP A 1 91 ? -7.100 -30.840 4.932 1.00 49.28 91 ASP A CA 1
ATOM 705 C C . ASP A 1 91 ? -6.121 -30.211 3.924 1.00 49.28 91 ASP A C 1
ATOM 707 O 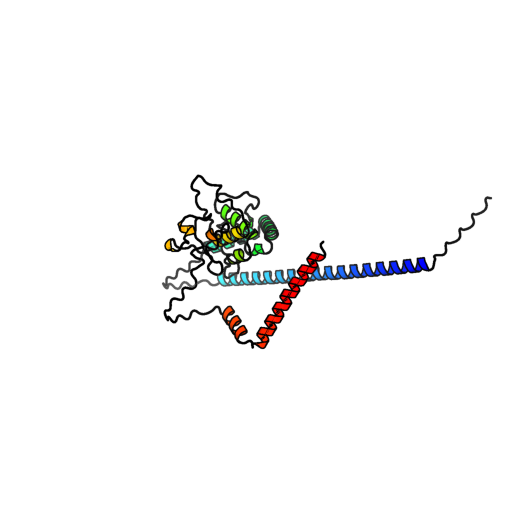O . ASP A 1 91 ? -5.570 -29.124 4.118 1.00 49.28 91 ASP A O 1
ATOM 711 N N . PHE A 1 92 ? -5.895 -30.893 2.801 1.00 52.81 92 PHE A N 1
ATOM 712 C CA . PHE A 1 92 ? -5.363 -30.253 1.606 1.00 52.81 92 PHE A CA 1
ATOM 713 C C . PHE A 1 92 ? -6.334 -29.136 1.217 1.00 52.81 92 PHE A C 1
ATOM 715 O O . PHE A 1 92 ? -7.442 -29.393 0.746 1.00 52.81 92 PHE A O 1
ATOM 722 N N . ASN A 1 93 ? -5.908 -27.893 1.435 1.00 68.00 93 ASN A N 1
ATOM 723 C CA . ASN A 1 93 ? -6.679 -26.680 1.192 1.00 68.00 93 ASN A CA 1
ATOM 724 C C . ASN A 1 93 ? -6.976 -26.530 -0.314 1.00 68.00 93 ASN A C 1
ATOM 726 O O . ASN A 1 93 ? -6.238 -25.873 -1.051 1.00 68.00 93 ASN A O 1
ATOM 730 N N . SER A 1 94 ? -8.018 -27.212 -0.797 1.00 74.88 94 SER A N 1
ATOM 731 C CA . SER A 1 94 ? -8.414 -27.264 -2.214 1.00 74.88 94 SER A CA 1
ATOM 732 C C . SER A 1 94 ? -8.575 -25.870 -2.837 1.00 74.88 94 SER A C 1
ATOM 734 O O . SER A 1 94 ? -8.168 -25.651 -3.980 1.00 74.88 94 SER A O 1
ATOM 736 N N . ASP A 1 95 ? -9.024 -24.899 -2.041 1.00 73.62 95 ASP A N 1
ATOM 737 C CA . ASP A 1 95 ? -9.145 -23.491 -2.420 1.00 73.62 95 ASP A CA 1
ATOM 738 C C . ASP A 1 95 ? -7.801 -22.846 -2.806 1.00 73.62 95 ASP A C 1
ATOM 740 O O . ASP A 1 95 ? -7.739 -21.992 -3.698 1.00 73.62 95 ASP A O 1
ATOM 744 N N . GLU A 1 96 ? -6.704 -23.253 -2.166 1.00 75.38 96 GLU A N 1
ATOM 745 C CA . GLU A 1 96 ? -5.367 -22.723 -2.435 1.00 75.38 96 GLU A CA 1
ATOM 746 C C . GLU A 1 96 ? -4.793 -23.275 -3.742 1.00 75.38 96 GLU A C 1
ATOM 748 O O . GLU A 1 96 ? -4.222 -22.527 -4.542 1.00 75.38 96 GLU A O 1
ATOM 753 N N . VAL A 1 97 ? -5.029 -24.559 -4.020 1.00 77.81 97 VAL A N 1
ATOM 754 C CA . VAL A 1 97 ? -4.662 -25.187 -5.298 1.00 77.81 97 VAL A CA 1
ATOM 755 C C . VAL A 1 97 ? -5.426 -24.533 -6.451 1.00 77.81 97 VAL A C 1
ATOM 757 O O . VAL A 1 97 ? -4.824 -24.169 -7.468 1.00 77.81 97 VAL A O 1
ATOM 760 N N . ASP A 1 98 ? -6.725 -24.296 -6.273 1.00 79.56 98 ASP A N 1
ATOM 761 C CA . ASP A 1 98 ? -7.557 -23.611 -7.262 1.00 79.56 98 ASP A CA 1
ATOM 762 C C . ASP A 1 98 ? -7.105 -22.165 -7.490 1.00 79.56 98 ASP A C 1
ATOM 764 O O . ASP A 1 98 ? -7.055 -21.689 -8.632 1.00 79.56 98 ASP A O 1
ATOM 768 N N . ARG A 1 99 ? -6.719 -21.456 -6.424 1.00 78.31 99 ARG A N 1
ATOM 769 C CA . ARG A 1 99 ? -6.150 -20.104 -6.516 1.00 78.31 99 ARG A CA 1
ATOM 770 C C . ARG A 1 99 ? -4.860 -20.089 -7.335 1.00 78.31 99 ARG A C 1
ATOM 772 O O . ARG A 1 99 ? -4.734 -19.271 -8.250 1.00 78.31 99 ARG A O 1
ATOM 779 N N . ILE A 1 100 ? -3.931 -21.004 -7.061 1.00 78.12 100 ILE A N 1
ATOM 780 C CA . ILE A 1 100 ? -2.676 -21.134 -7.819 1.00 78.12 100 ILE A CA 1
ATOM 781 C C . ILE A 1 100 ? -2.974 -21.447 -9.293 1.00 78.12 100 ILE A C 1
ATOM 783 O O . ILE A 1 100 ? -2.381 -20.841 -10.191 1.00 78.12 100 ILE A O 1
ATOM 787 N N . GLY A 1 101 ? -3.941 -22.328 -9.565 1.00 76.00 101 GLY A N 1
ATOM 788 C CA . GLY A 1 101 ? -4.393 -22.642 -10.921 1.00 76.00 101 GLY A CA 1
ATOM 789 C C . GLY A 1 101 ? -4.880 -21.408 -11.689 1.00 76.00 101 GLY A C 1
ATOM 790 O O . GLY A 1 101 ? -4.451 -21.178 -12.828 1.00 76.00 101 GLY A O 1
ATOM 791 N N . ARG A 1 102 ? -5.713 -20.565 -11.058 1.00 80.44 102 ARG A N 1
ATOM 792 C CA . ARG A 1 102 ? -6.191 -19.298 -11.649 1.00 80.44 102 ARG A CA 1
ATOM 793 C C . ARG A 1 102 ? -5.045 -18.335 -11.949 1.00 80.44 102 ARG A C 1
ATOM 795 O O . ARG A 1 102 ? -5.008 -17.749 -13.032 1.00 80.44 102 ARG A O 1
ATOM 802 N N . ILE A 1 103 ? -4.094 -18.196 -11.029 1.00 75.94 103 ILE A N 1
ATOM 803 C CA . ILE A 1 103 ? -2.909 -17.343 -11.192 1.00 75.94 103 ILE A CA 1
ATOM 804 C C . ILE A 1 103 ? -2.079 -17.768 -12.412 1.00 75.94 103 ILE A C 1
ATOM 806 O O . ILE A 1 103 ? -1.790 -16.951 -13.291 1.00 75.94 103 ILE A O 1
ATOM 810 N N . VAL A 1 104 ? -1.749 -19.059 -12.514 1.00 77.44 104 VAL A N 1
ATOM 811 C CA . VAL A 1 104 ? -0.925 -19.592 -13.612 1.00 77.44 104 VAL A CA 1
ATOM 812 C C . VAL A 1 104 ? -1.623 -19.434 -14.963 1.00 77.44 104 VAL A C 1
ATOM 814 O O . VAL A 1 104 ? -0.964 -19.167 -15.973 1.00 77.44 104 VAL A O 1
ATOM 817 N N . ALA A 1 105 ? -2.949 -19.583 -15.001 1.00 74.69 105 ALA A N 1
ATOM 818 C CA . ALA A 1 105 ? -3.730 -19.359 -16.210 1.00 74.69 105 ALA A CA 1
ATOM 819 C C . ALA A 1 105 ? -3.665 -17.891 -16.672 1.00 74.69 105 ALA A C 1
ATOM 821 O O . ALA A 1 105 ? -3.413 -17.646 -17.854 1.00 74.69 105 ALA A O 1
ATOM 822 N N . ARG A 1 106 ? -3.810 -16.923 -15.753 1.00 79.00 106 ARG A N 1
ATOM 823 C CA . ARG A 1 106 ? -3.756 -15.480 -16.064 1.00 79.00 106 ARG A CA 1
ATOM 824 C C . ARG A 1 106 ? -2.384 -15.016 -16.536 1.00 79.00 106 ARG A C 1
ATOM 826 O O . ARG A 1 106 ? -2.294 -14.213 -17.457 1.00 79.00 106 ARG A O 1
ATOM 833 N N . ASP A 1 107 ? -1.301 -15.546 -15.973 1.00 74.19 107 ASP A N 1
ATOM 834 C CA . ASP A 1 107 ? 0.061 -15.154 -16.367 1.00 74.19 107 ASP A CA 1
ATOM 835 C C . ASP A 1 107 ? 0.400 -15.530 -17.832 1.00 74.19 107 ASP A C 1
ATOM 837 O O . ASP A 1 107 ? 1.351 -14.995 -18.414 1.00 74.19 107 ASP A O 1
ATOM 841 N N . ARG A 1 108 ? -0.390 -16.417 -18.459 1.00 77.69 108 ARG A N 1
ATOM 842 C CA . ARG A 1 108 ? -0.304 -16.742 -19.896 1.00 77.69 108 ARG A CA 1
ATOM 843 C C . ARG A 1 108 ? -1.055 -15.749 -20.789 1.00 77.69 108 ARG A C 1
ATOM 845 O O . ARG A 1 108 ? -0.824 -15.747 -22.000 1.00 77.69 108 ARG A O 1
ATOM 852 N N . ASP A 1 109 ? -1.913 -14.911 -20.216 1.00 83.75 109 ASP A N 1
ATOM 853 C CA . ASP A 1 109 ? -2.646 -13.875 -20.930 1.00 83.75 109 ASP A CA 1
ATOM 854 C C . ASP A 1 109 ? -1.735 -12.667 -21.229 1.00 83.75 109 ASP A C 1
ATOM 856 O O . ASP A 1 109 ? -1.027 -12.123 -20.369 1.00 83.75 109 ASP A O 1
ATOM 860 N N . LYS A 1 110 ? -1.727 -12.244 -22.496 1.00 84.25 110 LYS A N 1
ATOM 861 C CA . LYS A 1 110 ? -0.924 -11.107 -22.957 1.00 84.25 110 LYS A CA 1
ATOM 862 C C . LYS A 1 110 ? -1.430 -9.792 -22.376 1.00 84.25 110 LYS A C 1
ATOM 864 O O . LYS A 1 110 ? -0.595 -8.945 -22.045 1.00 84.25 110 LYS A O 1
ATOM 869 N N . ASP A 1 111 ? -2.740 -9.630 -22.235 1.00 83.12 111 ASP A N 1
ATOM 870 C CA . ASP A 1 111 ? -3.347 -8.391 -21.751 1.00 83.12 111 ASP A CA 1
ATOM 871 C C . ASP A 1 111 ? -3.065 -8.222 -20.257 1.00 83.12 111 ASP A C 1
ATOM 873 O O . ASP A 1 111 ? -2.564 -7.173 -19.835 1.00 83.12 111 ASP A O 1
ATOM 877 N N . TYR A 1 112 ? -3.202 -9.304 -19.487 1.00 82.06 112 TYR A N 1
ATOM 878 C CA . TYR A 1 112 ? -2.792 -9.357 -18.082 1.00 82.06 112 TYR A CA 1
ATOM 879 C C . TYR A 1 112 ? -1.310 -8.987 -17.900 1.00 82.06 112 TYR A C 1
ATOM 881 O O . TYR A 1 112 ? -0.946 -8.144 -17.072 1.00 82.06 112 TYR A O 1
ATOM 889 N N . SER A 1 113 ? -0.424 -9.545 -18.736 1.00 84.25 113 SER A N 1
ATOM 890 C CA . SER A 1 113 ? 1.011 -9.228 -18.707 1.00 84.25 113 SER A CA 1
ATOM 891 C C . SER A 1 113 ? 1.305 -7.747 -18.986 1.00 84.25 113 SER A C 1
ATOM 893 O O . SER A 1 113 ? 2.232 -7.169 -18.403 1.00 84.25 113 SER A O 1
ATOM 895 N N . ILE A 1 114 ? 0.543 -7.112 -19.883 1.00 86.75 114 ILE A N 1
ATOM 896 C CA . ILE A 1 114 ? 0.663 -5.678 -20.178 1.00 86.75 114 ILE A CA 1
ATOM 897 C C . ILE A 1 114 ? 0.213 -4.853 -18.969 1.00 86.75 114 ILE A C 1
ATOM 899 O O . ILE A 1 114 ? 0.958 -3.963 -18.547 1.00 86.75 114 ILE A O 1
ATOM 903 N N . GLN A 1 115 ? -0.926 -5.184 -18.359 1.00 85.69 115 GLN A N 1
ATOM 904 C CA . GLN A 1 115 ? -1.428 -4.488 -17.169 1.00 85.69 115 GLN A CA 1
ATOM 905 C C . GLN A 1 115 ? -0.449 -4.581 -15.994 1.00 85.69 115 GLN A C 1
ATOM 907 O O . GLN A 1 115 ? -0.079 -3.564 -15.401 1.00 85.69 115 GLN A O 1
ATOM 912 N N . LYS A 1 116 ? 0.112 -5.768 -15.736 1.00 87.12 116 LYS A N 1
ATOM 913 C CA . LYS A 1 116 ? 1.137 -5.985 -14.697 1.00 87.12 116 LYS A CA 1
ATOM 914 C C . LYS A 1 116 ? 2.379 -5.107 -14.922 1.00 87.12 116 LYS A C 1
ATOM 916 O O . LYS A 1 116 ? 2.966 -4.583 -13.972 1.00 87.12 116 LYS A O 1
ATOM 921 N N . LYS A 1 117 ? 2.782 -4.885 -16.181 1.00 88.31 117 LYS A N 1
ATOM 922 C CA . LYS A 1 117 ? 3.891 -3.970 -16.527 1.00 88.31 117 LYS A CA 1
ATOM 923 C C . LYS A 1 117 ? 3.539 -2.504 -16.280 1.00 88.31 117 LYS A C 1
ATOM 925 O O . LYS A 1 117 ? 4.408 -1.760 -15.822 1.00 88.31 117 LYS A O 1
ATOM 930 N N . LEU A 1 118 ? 2.309 -2.088 -16.578 1.00 89.50 118 LEU A N 1
ATOM 931 C CA . LEU A 1 118 ? 1.837 -0.727 -16.309 1.00 89.50 118 LEU A CA 1
ATOM 932 C C . LEU A 1 118 ? 1.795 -0.453 -14.804 1.00 89.50 118 LEU A C 1
ATOM 934 O O . LEU A 1 118 ? 2.372 0.538 -14.354 1.00 89.50 118 LEU A O 1
ATOM 938 N N . LEU A 1 119 ? 1.245 -1.383 -14.023 1.00 89.81 119 LEU A N 1
ATOM 939 C CA . LEU A 1 119 ? 1.232 -1.314 -12.561 1.00 89.81 119 LEU A CA 1
ATOM 940 C C . LEU A 1 119 ? 2.636 -1.242 -11.970 1.00 89.81 119 LEU A C 1
ATOM 942 O O . LEU A 1 119 ? 2.908 -0.415 -11.101 1.00 89.81 119 LEU A O 1
ATOM 946 N N . ARG A 1 120 ? 3.569 -2.053 -12.481 1.00 91.75 120 ARG A N 1
ATOM 947 C CA . ARG A 1 120 ? 4.971 -2.000 -12.051 1.00 91.75 120 ARG A CA 1
ATOM 948 C C . ARG A 1 120 ? 5.611 -0.643 -12.324 1.00 91.75 120 ARG A C 1
ATOM 950 O O . ARG A 1 120 ? 6.422 -0.183 -11.524 1.00 91.75 120 ARG A O 1
ATOM 957 N N . LYS A 1 121 ? 5.270 0.001 -13.441 1.00 92.19 121 LYS A N 1
ATOM 958 C CA . LYS A 1 121 ? 5.774 1.339 -13.766 1.00 92.19 121 LYS A CA 1
ATOM 959 C C . LYS A 1 121 ? 5.204 2.401 -12.823 1.00 92.19 121 LYS A C 1
ATOM 961 O O . LYS A 1 121 ? 5.947 3.301 -12.445 1.00 92.19 121 LYS A O 1
ATOM 966 N N . ASP A 1 122 ? 3.929 2.299 -12.456 1.00 91.50 122 ASP A N 1
ATOM 967 C CA . ASP A 1 122 ? 3.277 3.281 -11.583 1.00 91.50 122 ASP A CA 1
ATOM 968 C C . ASP A 1 122 ? 3.678 3.132 -10.105 1.00 91.50 122 ASP A C 1
ATOM 970 O O . ASP A 1 122 ? 3.983 4.125 -9.445 1.00 91.50 122 ASP A O 1
ATOM 974 N N . LEU A 1 123 ? 3.754 1.898 -9.594 1.00 91.88 123 LEU A N 1
ATOM 975 C CA . LEU A 1 123 ? 4.121 1.614 -8.200 1.00 91.88 123 LEU A CA 1
ATOM 976 C C . LEU A 1 123 ? 5.639 1.575 -7.956 1.00 91.88 123 LEU A C 1
ATOM 978 O O . LEU A 1 123 ? 6.086 1.709 -6.812 1.00 91.88 123 LEU A O 1
ATOM 982 N N . GLY A 1 124 ? 6.446 1.371 -9.001 1.00 92.38 124 GLY A N 1
ATOM 983 C CA . GLY A 1 124 ? 7.896 1.217 -8.885 1.00 92.38 124 GLY A CA 1
ATOM 984 C C . GLY A 1 124 ? 8.272 0.074 -7.938 1.00 92.38 124 GLY A C 1
ATOM 985 O O . GLY A 1 124 ? 7.747 -1.034 -8.041 1.00 92.38 124 GLY A O 1
ATOM 986 N N . ASP A 1 125 ? 9.145 0.354 -6.969 1.00 91.00 125 ASP A N 1
ATOM 987 C CA . ASP A 1 125 ? 9.609 -0.633 -5.981 1.00 91.00 125 ASP A CA 1
ATOM 988 C C . ASP A 1 125 ? 8.494 -1.164 -5.071 1.00 91.00 125 ASP A C 1
ATOM 990 O O . ASP A 1 125 ? 8.661 -2.207 -4.437 1.00 91.00 125 ASP A O 1
ATOM 994 N N . ARG A 1 126 ? 7.354 -0.466 -4.993 1.00 93.06 126 ARG A N 1
ATOM 995 C CA . ARG A 1 126 ? 6.212 -0.886 -4.170 1.00 93.06 126 ARG A CA 1
ATOM 996 C C . ARG A 1 126 ? 5.381 -1.978 -4.825 1.00 93.06 126 ARG A C 1
ATOM 998 O O . ARG A 1 126 ? 4.591 -2.613 -4.143 1.00 93.06 126 ARG A O 1
ATOM 1005 N N . PHE A 1 127 ? 5.596 -2.231 -6.116 1.00 92.38 127 PHE A N 1
ATOM 1006 C CA . PHE A 1 127 ? 4.882 -3.261 -6.865 1.00 92.38 127 PHE A CA 1
ATOM 1007 C C . PHE A 1 127 ? 4.998 -4.652 -6.223 1.00 92.38 127 PHE A C 1
ATOM 1009 O O . PHE A 1 127 ? 4.053 -5.421 -6.281 1.00 92.38 127 PHE A O 1
ATOM 1016 N N . LYS A 1 128 ? 6.123 -4.959 -5.566 1.00 91.50 128 LYS A N 1
ATOM 1017 C CA . LYS A 1 128 ? 6.331 -6.244 -4.874 1.00 91.50 128 LYS A CA 1
ATOM 1018 C C . LYS A 1 128 ? 5.396 -6.484 -3.679 1.00 91.50 128 LYS A C 1
ATOM 1020 O O . LYS A 1 128 ? 5.355 -7.587 -3.170 1.00 91.50 128 LYS A O 1
ATOM 1025 N N . TYR A 1 129 ? 4.712 -5.447 -3.200 1.00 93.31 129 TYR A N 1
ATOM 1026 C CA . TYR A 1 129 ? 3.738 -5.557 -2.116 1.00 93.31 129 TYR A CA 1
ATOM 1027 C C . TYR A 1 129 ? 2.302 -5.647 -2.635 1.00 93.31 129 TYR A C 1
ATOM 1029 O O . TYR A 1 129 ? 1.383 -5.650 -1.829 1.00 93.31 129 TYR A O 1
ATOM 1037 N N . LEU A 1 130 ? 2.092 -5.655 -3.956 1.00 91.75 130 LEU A N 1
ATOM 1038 C CA . LEU A 1 130 ? 0.777 -5.844 -4.553 1.00 91.75 130 LEU A CA 1
ATOM 1039 C C . LEU A 1 130 ? 0.517 -7.349 -4.716 1.00 91.75 130 LEU A C 1
ATOM 1041 O O . LEU A 1 130 ? 1.223 -7.967 -5.514 1.00 91.75 130 LEU A O 1
ATOM 1045 N N . PRO A 1 131 ? -0.477 -7.930 -4.016 1.00 90.06 131 PRO A N 1
ATOM 1046 C CA . PRO A 1 131 ? -0.856 -9.323 -4.223 1.00 90.06 131 PRO A CA 1
ATOM 1047 C C . PRO A 1 131 ? -1.313 -9.570 -5.662 1.00 90.06 131 PRO A C 1
ATOM 1049 O O . PRO A 1 131 ? -1.848 -8.676 -6.324 1.00 90.06 131 PRO A O 1
ATOM 1052 N N . GLU A 1 132 ? -1.147 -10.795 -6.151 1.00 86.62 132 GLU A N 1
ATOM 1053 C CA . GLU A 1 132 ? -1.633 -11.158 -7.488 1.00 86.62 132 GLU A CA 1
ATOM 1054 C C . GLU A 1 132 ? -3.163 -11.227 -7.554 1.00 86.62 132 GLU A C 1
ATOM 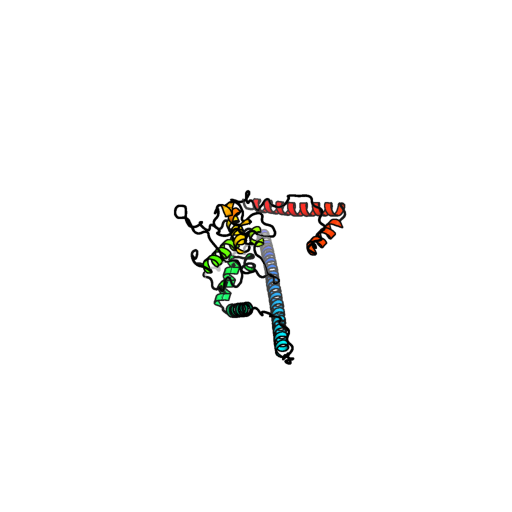1056 O O . GLU A 1 132 ? -3.765 -10.868 -8.566 1.00 86.62 132 GLU A O 1
ATOM 1061 N N . GLU A 1 133 ? -3.794 -11.628 -6.452 1.00 89.56 133 GLU A N 1
ATOM 1062 C CA . GLU A 1 133 ? -5.242 -11.740 -6.300 1.00 89.56 133 GLU A CA 1
ATOM 1063 C C . GLU A 1 133 ? -5.657 -11.192 -4.932 1.00 89.56 133 GLU A C 1
ATOM 1065 O O . GLU A 1 133 ? -5.009 -11.486 -3.924 1.00 89.56 133 GLU A O 1
ATOM 1070 N N . ILE A 1 134 ? -6.736 -10.409 -4.907 1.00 90.00 134 ILE A N 1
ATOM 1071 C CA . ILE A 1 134 ? -7.389 -9.915 -3.691 1.00 90.00 134 ILE A CA 1
ATOM 1072 C C . ILE A 1 134 ? -8.859 -10.333 -3.778 1.00 90.00 134 ILE A C 1
ATOM 1074 O O . ILE A 1 134 ? -9.556 -9.938 -4.715 1.00 90.00 134 ILE A O 1
ATOM 1078 N N . HIS A 1 135 ? -9.322 -11.139 -2.826 1.00 88.38 135 HIS A N 1
ATOM 1079 C CA . HIS A 1 135 ? -10.691 -11.646 -2.712 1.00 88.38 135 HIS A CA 1
ATOM 1080 C C . HIS A 1 135 ? -11.218 -12.267 -4.013 1.00 88.38 135 HIS A C 1
ATOM 1082 O O . HIS A 1 135 ? -12.279 -11.894 -4.514 1.00 88.38 135 HIS A O 1
ATOM 1088 N N . GLY A 1 136 ? -10.445 -13.171 -4.621 1.00 84.94 136 GLY A N 1
ATOM 1089 C CA . GLY A 1 136 ? -10.840 -13.839 -5.869 1.00 84.94 136 GLY A CA 1
ATOM 1090 C C . GLY A 1 136 ? -10.513 -13.064 -7.153 1.00 84.94 136 GLY A C 1
ATOM 1091 O O . GLY A 1 136 ? -10.496 -13.640 -8.247 1.00 84.94 136 GLY A O 1
ATOM 1092 N N . LYS A 1 137 ? -10.241 -11.755 -7.055 1.00 86.69 137 LYS A N 1
ATOM 1093 C CA . LYS A 1 137 ? -10.061 -10.873 -8.216 1.00 86.69 137 LYS A CA 1
ATOM 1094 C C . LYS A 1 137 ? -8.585 -10.595 -8.497 1.00 86.69 137 LYS A C 1
ATOM 1096 O O . LYS A 1 137 ? -7.856 -10.089 -7.643 1.00 86.69 137 LYS A O 1
ATOM 1101 N N . GLY A 1 138 ? -8.156 -10.915 -9.718 1.00 86.00 138 GLY A N 1
ATOM 1102 C CA . GLY A 1 138 ? -6.797 -10.657 -10.188 1.00 86.00 138 GLY A CA 1
ATOM 1103 C C . GLY A 1 138 ? -6.510 -9.158 -10.241 1.00 86.00 138 GLY A C 1
ATOM 1104 O O . GLY A 1 138 ? -7.260 -8.398 -10.854 1.00 86.00 138 GLY A O 1
ATOM 1105 N N . THR A 1 139 ? -5.416 -8.711 -9.626 1.00 86.19 139 THR A N 1
ATOM 1106 C CA . THR A 1 139 ? -5.078 -7.278 -9.581 1.00 86.19 139 THR A CA 1
ATOM 1107 C C . THR A 1 139 ? -4.713 -6.723 -10.961 1.00 86.19 139 THR A C 1
ATOM 1109 O O . THR A 1 139 ? -4.951 -5.549 -11.239 1.00 86.19 139 THR A O 1
ATOM 1112 N N . GLY A 1 140 ? -4.210 -7.559 -11.872 1.00 83.31 140 GLY A N 1
ATOM 1113 C CA . GLY A 1 140 ? -3.994 -7.176 -13.273 1.00 83.31 140 GLY A CA 1
ATOM 1114 C C . GLY A 1 140 ? -5.278 -6.986 -14.093 1.00 83.31 140 GLY A C 1
ATOM 1115 O O . GLY A 1 140 ? -5.233 -6.263 -15.083 1.00 83.31 140 GLY A O 1
ATOM 1116 N N . ASP A 1 141 ? -6.406 -7.567 -13.668 1.00 84.62 141 ASP A N 1
ATOM 1117 C CA . ASP A 1 141 ? -7.706 -7.473 -14.360 1.00 84.62 141 ASP A CA 1
ATOM 1118 C C . ASP A 1 141 ? -8.558 -6.295 -13.857 1.00 84.62 141 ASP A C 1
ATOM 1120 O O . ASP A 1 141 ? -9.617 -5.988 -14.406 1.00 84.62 141 ASP A O 1
ATOM 1124 N N . PHE A 1 142 ? -8.131 -5.648 -12.772 1.00 87.38 142 PHE A N 1
ATOM 1125 C CA . PHE A 1 142 ? -8.848 -4.526 -12.188 1.00 87.38 142 PHE A CA 1
ATOM 1126 C C . PHE A 1 142 ? -8.695 -3.268 -13.056 1.00 87.38 142 PHE A C 1
ATOM 1128 O O . PHE A 1 142 ? -7.590 -2.915 -13.470 1.00 87.38 142 PHE A O 1
ATOM 1135 N N . ASP A 1 143 ? -9.795 -2.553 -13.306 1.00 85.31 143 ASP A N 1
ATOM 1136 C CA . ASP A 1 143 ? -9.741 -1.266 -13.999 1.00 85.31 143 ASP A CA 1
ATOM 1137 C C . ASP A 1 143 ? -9.223 -0.175 -13.055 1.00 85.31 143 ASP A C 1
ATOM 1139 O O . ASP A 1 143 ? -9.959 0.417 -12.270 1.00 85.31 143 ASP A O 1
ATOM 1143 N N . TRP A 1 144 ? -7.930 0.121 -13.149 1.00 82.44 144 TRP A N 1
ATOM 1144 C CA . TRP A 1 144 ? -7.269 1.142 -12.332 1.00 82.44 144 TRP A CA 1
ATOM 1145 C C . TRP A 1 144 ? -7.625 2.585 -12.713 1.00 82.44 144 TRP A C 1
ATOM 1147 O O . TRP A 1 144 ? -7.186 3.516 -12.031 1.00 82.44 144 TRP A O 1
ATOM 1157 N N . THR A 1 145 ? -8.382 2.787 -13.795 1.00 79.44 145 THR A N 1
ATOM 1158 C CA . THR A 1 145 ? -8.837 4.110 -14.247 1.00 79.44 145 THR A CA 1
ATOM 1159 C C . THR A 1 145 ? -10.217 4.479 -13.714 1.00 79.44 145 THR A C 1
ATOM 1161 O O . THR A 1 145 ? -10.597 5.649 -13.783 1.00 79.44 145 THR A O 1
ATOM 1164 N N . VAL A 1 146 ? -10.932 3.511 -13.133 1.00 80.44 146 VAL A N 1
ATOM 1165 C CA . VAL A 1 146 ? -12.268 3.709 -12.577 1.00 80.44 146 VAL A CA 1
ATOM 1166 C C . VAL A 1 146 ? -12.251 4.699 -11.406 1.00 80.44 146 VAL A C 1
ATOM 1168 O O . VAL A 1 146 ? -11.346 4.710 -10.556 1.00 80.44 146 VAL A O 1
ATOM 1171 N N . GLU A 1 147 ? -13.285 5.539 -11.341 1.00 84.19 147 GLU A N 1
ATOM 1172 C CA . GLU A 1 147 ? -13.582 6.307 -10.132 1.00 84.19 147 GLU A CA 1
ATOM 1173 C C . GLU A 1 147 ? -13.855 5.358 -8.955 1.00 84.19 147 GLU A C 1
ATOM 1175 O O . GLU A 1 147 ? -14.176 4.189 -9.149 1.00 84.19 147 GLU A O 1
ATOM 1180 N N . ARG A 1 148 ? -13.701 5.852 -7.718 1.00 85.75 148 ARG A N 1
ATOM 1181 C CA . ARG A 1 148 ? -13.831 5.062 -6.479 1.00 85.75 148 ARG A CA 1
ATOM 1182 C C . ARG A 1 148 ? -15.028 4.085 -6.549 1.00 85.75 148 ARG A C 1
ATOM 1184 O O . ARG A 1 148 ? -16.167 4.552 -6.486 1.00 85.75 148 ARG A O 1
ATOM 1191 N N . PRO A 1 149 ? -14.791 2.758 -6.575 1.00 87.12 149 PRO A N 1
ATOM 1192 C CA . PRO A 1 149 ? -15.864 1.772 -6.509 1.00 87.12 149 PRO A CA 1
ATOM 1193 C C . PRO A 1 149 ? -16.628 1.868 -5.187 1.00 87.12 149 PRO A C 1
ATOM 1195 O O . PRO A 1 149 ? -16.070 2.259 -4.159 1.00 87.12 149 PRO A O 1
ATOM 1198 N N . THR A 1 150 ? -17.904 1.492 -5.195 1.00 84.12 150 THR A N 1
ATOM 1199 C CA . THR A 1 150 ? -18.767 1.515 -4.000 1.00 84.12 150 THR A CA 1
ATOM 1200 C C . THR A 1 150 ? -19.002 0.134 -3.396 1.00 84.12 150 THR A C 1
ATOM 1202 O O . THR A 1 150 ? -19.462 0.045 -2.261 1.00 84.12 150 THR A O 1
ATOM 1205 N N . THR A 1 151 ? -18.669 -0.933 -4.123 1.00 85.81 151 THR A N 1
ATOM 1206 C CA . THR A 1 151 ? -18.928 -2.324 -3.741 1.00 85.81 151 THR A CA 1
ATOM 1207 C C . THR A 1 151 ? -17.639 -3.095 -3.498 1.00 85.81 151 THR A C 1
ATOM 1209 O O . THR A 1 151 ? -16.584 -2.779 -4.049 1.00 85.81 151 THR A O 1
ATOM 1212 N N . GLN A 1 152 ? -17.735 -4.133 -2.676 1.00 86.94 152 GLN A N 1
ATOM 1213 C CA . GLN A 1 152 ? -16.656 -5.088 -2.450 1.00 86.94 152 GLN A CA 1
ATOM 1214 C C . GLN A 1 152 ? -16.660 -6.175 -3.534 1.00 86.94 152 GLN A C 1
ATOM 1216 O O . GLN A 1 152 ? -17.722 -6.444 -4.098 1.00 86.94 152 GLN A O 1
ATOM 1221 N N . PRO A 1 153 ? -15.502 -6.775 -3.873 1.00 90.06 153 PRO A N 1
ATOM 1222 C CA . PRO A 1 153 ? -14.153 -6.505 -3.348 1.00 90.06 153 PRO A CA 1
ATOM 1223 C C . PRO A 1 153 ? -13.444 -5.300 -4.001 1.00 90.06 153 PRO A C 1
ATOM 1225 O O . PRO A 1 153 ? -12.356 -4.902 -3.581 1.00 90.06 153 PRO A O 1
ATOM 1228 N N . ASP A 1 154 ? -14.054 -4.699 -5.023 1.00 90.56 154 ASP A N 1
ATOM 1229 C CA . ASP A 1 154 ? -13.451 -3.653 -5.860 1.00 90.56 154 ASP A CA 1
ATOM 1230 C C . ASP A 1 154 ? -13.013 -2.420 -5.072 1.00 90.56 154 ASP A C 1
ATOM 1232 O O . ASP A 1 154 ? -11.949 -1.850 -5.328 1.00 90.56 154 ASP A O 1
ATOM 1236 N N . LEU A 1 155 ? -13.802 -2.036 -4.071 1.00 89.31 155 LEU A N 1
ATOM 1237 C CA . LEU A 1 155 ? -13.459 -0.961 -3.156 1.00 89.31 155 LEU A CA 1
ATOM 1238 C C . LEU A 1 155 ? -12.167 -1.276 -2.383 1.00 89.31 155 LEU A C 1
ATOM 1240 O O . LEU A 1 155 ? -11.294 -0.412 -2.305 1.00 89.31 155 LEU A O 1
ATOM 1244 N N . THR A 1 156 ? -12.014 -2.491 -1.845 1.00 91.75 156 THR A N 1
ATOM 1245 C CA . THR A 1 156 ? -10.787 -2.912 -1.141 1.00 91.75 156 THR A CA 1
ATOM 1246 C C . THR A 1 156 ? -9.570 -2.845 -2.059 1.00 91.75 156 THR A C 1
ATOM 1248 O O . THR A 1 156 ? -8.552 -2.267 -1.676 1.00 91.75 156 THR A O 1
ATOM 1251 N N . ILE A 1 157 ? -9.687 -3.348 -3.290 1.00 92.94 157 ILE A N 1
ATOM 1252 C CA . ILE A 1 157 ? -8.599 -3.354 -4.283 1.00 92.94 157 ILE A CA 1
ATOM 1253 C C . ILE A 1 157 ? -8.164 -1.928 -4.627 1.00 92.94 157 ILE A C 1
ATOM 1255 O O . ILE A 1 157 ? -6.976 -1.593 -4.560 1.00 92.94 157 ILE A O 1
ATOM 1259 N N . TRP A 1 158 ? -9.134 -1.065 -4.935 1.00 92.50 158 TRP A N 1
ATOM 1260 C CA . TRP A 1 158 ? -8.888 0.338 -5.252 1.00 92.50 158 TRP A CA 1
ATOM 1261 C C . TRP A 1 158 ? -8.203 1.055 -4.081 1.00 92.50 158 TRP A C 1
ATOM 1263 O O . TRP A 1 158 ? -7.172 1.709 -4.250 1.00 92.50 158 TRP A O 1
ATOM 1273 N N . VAL A 1 159 ? -8.732 0.892 -2.866 1.00 91.88 159 VAL A N 1
ATOM 1274 C CA . VAL A 1 159 ? -8.203 1.531 -1.654 1.00 91.88 159 VAL A CA 1
ATOM 1275 C C . VAL A 1 159 ? -6.795 1.055 -1.328 1.00 91.88 159 VAL A C 1
ATOM 1277 O O . VAL A 1 159 ? -5.933 1.881 -1.016 1.00 91.88 159 VAL A O 1
ATOM 1280 N N . PHE A 1 160 ? -6.544 -0.249 -1.430 1.00 93.69 160 PHE A N 1
ATOM 1281 C CA . PHE A 1 160 ? -5.230 -0.827 -1.192 1.00 93.69 160 PHE A CA 1
ATOM 1282 C C . PHE A 1 160 ? -4.180 -0.225 -2.131 1.00 93.69 160 PHE A C 1
ATOM 1284 O O . PHE A 1 160 ? -3.135 0.232 -1.671 1.00 93.69 160 PHE A O 1
ATOM 1291 N N . TYR A 1 161 ? -4.477 -0.130 -3.426 1.00 93.12 161 TYR A N 1
ATOM 1292 C CA . TYR A 1 161 ? -3.570 0.458 -4.412 1.00 93.12 161 TYR A CA 1
ATOM 1293 C C . TYR A 1 161 ? -3.255 1.931 -4.139 1.00 93.12 161 TYR A C 1
ATOM 1295 O O . TYR A 1 161 ? -2.086 2.331 -4.124 1.00 93.12 161 TYR A O 1
ATOM 1303 N N . HIS A 1 162 ? -4.275 2.754 -3.877 1.00 92.69 162 HIS A N 1
ATOM 1304 C CA . HIS A 1 162 ? -4.061 4.177 -3.593 1.00 92.69 162 HIS A CA 1
ATOM 1305 C C . HIS A 1 162 ? -3.317 4.399 -2.274 1.00 92.69 162 HIS A C 1
ATOM 1307 O O . HIS A 1 162 ? -2.486 5.312 -2.184 1.00 92.69 162 HIS A O 1
ATOM 1313 N N . ALA A 1 163 ? -3.554 3.547 -1.273 1.00 93.56 163 ALA A N 1
ATOM 1314 C CA . ALA A 1 163 ? -2.777 3.536 -0.042 1.00 93.56 163 ALA A CA 1
ATOM 1315 C C . ALA A 1 163 ? -1.320 3.144 -0.325 1.00 93.56 163 ALA A C 1
ATOM 1317 O O . ALA A 1 163 ? -0.405 3.893 0.020 1.00 93.56 163 ALA A O 1
ATOM 1318 N N . LEU A 1 164 ? -1.083 2.048 -1.045 1.00 94.50 164 LEU A N 1
ATOM 1319 C CA . LEU A 1 164 ? 0.255 1.576 -1.390 1.00 94.50 164 LEU A CA 1
ATOM 1320 C C . LEU A 1 164 ? 1.052 2.621 -2.180 1.00 94.50 164 LEU A C 1
ATOM 1322 O O . LEU A 1 164 ? 2.244 2.801 -1.939 1.00 94.50 164 LEU A O 1
ATOM 1326 N N . LYS A 1 165 ? 0.410 3.386 -3.067 1.00 93.19 165 LYS A N 1
ATOM 1327 C CA . LYS A 1 165 ? 1.059 4.460 -3.836 1.00 93.19 165 LYS A CA 1
ATOM 1328 C C . LYS A 1 165 ? 1.546 5.623 -2.968 1.00 93.19 165 LYS A C 1
ATOM 1330 O O . LYS A 1 165 ? 2.538 6.268 -3.306 1.00 93.19 165 LYS A O 1
ATOM 1335 N N . LYS A 1 166 ? 0.861 5.913 -1.858 1.00 93.62 166 LYS A N 1
ATOM 1336 C CA . LYS A 1 166 ? 1.090 7.131 -1.059 1.00 93.62 166 LYS A CA 1
ATOM 1337 C C . LYS A 1 166 ? 1.600 6.889 0.356 1.00 93.62 166 LYS A C 1
ATOM 1339 O O . LYS A 1 166 ? 2.028 7.844 1.005 1.00 93.62 166 LYS A O 1
ATOM 1344 N N . CYS A 1 167 ? 1.614 5.645 0.823 1.00 92.81 167 CYS A N 1
ATOM 1345 C CA . CYS A 1 167 ? 2.076 5.296 2.160 1.00 92.81 167 CYS A CA 1
ATOM 1346 C C . CYS A 1 167 ? 3.532 5.722 2.389 1.00 92.81 167 CYS A C 1
ATOM 1348 O O . CYS A 1 167 ? 4.326 5.889 1.452 1.00 92.81 167 CYS A O 1
ATOM 1350 N N . SER A 1 168 ? 3.892 5.920 3.645 1.00 91.75 168 SER A N 1
ATOM 1351 C CA . SER A 1 168 ? 5.278 6.031 4.066 1.00 91.75 168 SER A CA 1
ATOM 1352 C C . SER A 1 168 ? 5.902 4.636 4.204 1.00 91.75 168 SER A C 1
ATOM 1354 O O . SER A 1 168 ? 5.264 3.609 3.967 1.00 91.75 168 SER A O 1
ATOM 1356 N N . TYR A 1 169 ? 7.172 4.587 4.606 1.00 89.25 169 TYR A N 1
ATOM 1357 C CA . TYR A 1 169 ? 7.827 3.326 4.951 1.00 89.25 169 TYR A CA 1
ATOM 1358 C C . TYR A 1 169 ? 7.116 2.603 6.111 1.00 89.25 169 TYR A C 1
ATOM 1360 O O . TYR A 1 169 ? 7.055 1.381 6.121 1.00 89.25 169 TYR A O 1
ATOM 1368 N N . LYS A 1 170 ? 6.499 3.352 7.038 1.00 86.81 170 LYS A N 1
ATOM 1369 C CA . LYS A 1 170 ? 5.744 2.792 8.169 1.00 86.81 170 LYS A CA 1
ATOM 1370 C C . LYS A 1 170 ? 4.497 2.034 7.722 1.00 86.81 170 LYS A C 1
ATOM 1372 O O . LYS A 1 170 ? 4.169 1.015 8.312 1.00 86.81 170 LYS A O 1
ATOM 1377 N N . GLY A 1 171 ? 3.805 2.526 6.694 1.00 88.50 171 GLY A N 1
ATOM 1378 C CA . GLY A 1 171 ? 2.664 1.818 6.119 1.00 88.50 171 GLY A CA 1
ATOM 1379 C C . GLY A 1 171 ? 3.079 0.527 5.421 1.00 88.50 171 GLY A C 1
ATOM 1380 O O . GLY A 1 171 ? 2.373 -0.465 5.530 1.00 88.50 171 GLY A O 1
ATOM 1381 N N . ILE A 1 172 ? 4.247 0.510 4.767 1.00 90.44 172 ILE A N 1
ATOM 1382 C CA . ILE A 1 172 ? 4.790 -0.709 4.145 1.00 90.44 172 ILE A CA 1
ATOM 1383 C C . ILE A 1 172 ? 5.096 -1.768 5.206 1.00 90.44 172 ILE A C 1
ATOM 1385 O O . ILE A 1 172 ? 4.791 -2.934 4.994 1.00 90.44 172 ILE A O 1
ATOM 1389 N N . GLU A 1 173 ? 5.644 -1.371 6.359 1.00 88.62 173 GLU A N 1
ATOM 1390 C CA . GLU A 1 173 ? 5.880 -2.292 7.482 1.00 88.62 173 GLU A CA 1
ATOM 1391 C C . GLU A 1 173 ? 4.595 -2.921 8.036 1.00 88.62 173 GLU A C 1
ATOM 1393 O O . GLU A 1 173 ? 4.698 -3.903 8.762 1.00 88.62 173 GLU A O 1
ATOM 1398 N N . ALA A 1 174 ? 3.416 -2.367 7.724 1.00 87.88 174 ALA A N 1
ATOM 1399 C CA . ALA A 1 174 ? 2.141 -2.956 8.116 1.00 87.88 174 ALA A CA 1
ATOM 1400 C C . ALA A 1 174 ? 1.736 -4.158 7.250 1.00 87.88 174 ALA A C 1
ATOM 1402 O O . ALA A 1 174 ? 0.878 -4.926 7.665 1.00 87.88 174 ALA A O 1
ATOM 1403 N N . ILE A 1 175 ? 2.307 -4.299 6.050 1.00 90.56 175 ILE A N 1
ATOM 1404 C CA . ILE A 1 175 ? 1.966 -5.369 5.111 1.00 90.56 175 ILE A CA 1
ATOM 1405 C C . ILE A 1 175 ? 2.653 -6.651 5.576 1.00 90.56 175 ILE A C 1
ATOM 1407 O O . ILE A 1 175 ? 3.883 -6.718 5.629 1.00 90.56 175 ILE A O 1
ATOM 1411 N N . HIS A 1 176 ? 1.857 -7.665 5.904 1.00 86.69 176 HIS A N 1
ATOM 1412 C CA . HIS A 1 176 ? 2.377 -8.981 6.248 1.00 86.69 176 HIS A CA 1
ATOM 1413 C C . HIS A 1 176 ? 2.821 -9.709 4.979 1.00 86.69 176 HIS A C 1
ATOM 1415 O O . HIS A 1 176 ? 2.118 -9.709 3.968 1.00 86.69 176 HIS A O 1
ATOM 1421 N N . LEU A 1 177 ? 4.008 -10.305 5.047 1.00 88.38 177 LEU A N 1
ATOM 1422 C CA . LEU A 1 177 ? 4.531 -11.192 4.019 1.00 88.38 177 LEU A CA 1
ATOM 1423 C C . LEU A 1 177 ? 4.496 -12.618 4.565 1.00 88.38 177 LEU A C 1
ATOM 1425 O O . LEU A 1 177 ? 4.758 -12.822 5.753 1.00 88.38 177 LEU A O 1
ATOM 1429 N N . ASP A 1 178 ? 4.164 -13.579 3.717 1.00 84.56 178 ASP A N 1
ATOM 1430 C CA . ASP A 1 178 ? 4.204 -14.997 4.056 1.00 84.56 178 ASP A CA 1
ATOM 1431 C C . ASP A 1 178 ? 5.646 -15.547 4.092 1.00 84.56 178 ASP A C 1
ATOM 1433 O O . ASP A 1 178 ? 6.633 -14.823 3.928 1.00 84.56 178 ASP A O 1
ATOM 1437 N N . ILE A 1 179 ? 5.774 -16.860 4.309 1.00 82.19 179 ILE A N 1
ATOM 1438 C CA . ILE A 1 179 ? 7.065 -17.568 4.380 1.00 82.19 179 ILE A CA 1
ATOM 1439 C C . ILE A 1 179 ? 7.840 -17.472 3.051 1.00 82.19 179 ILE A C 1
ATOM 1441 O O . ILE A 1 179 ? 9.070 -17.543 3.038 1.00 82.19 179 ILE A O 1
ATOM 1445 N N . GLN A 1 180 ? 7.142 -17.285 1.930 1.00 82.69 180 GLN A N 1
ATOM 1446 C CA . GLN A 1 180 ? 7.728 -17.148 0.596 1.00 82.69 180 GLN A CA 1
ATOM 1447 C C . GLN A 1 180 ? 8.101 -15.691 0.270 1.00 82.69 180 GLN A C 1
ATOM 1449 O O . GLN A 1 180 ? 8.782 -15.431 -0.725 1.00 82.69 180 GLN A O 1
ATOM 1454 N N . GLY A 1 181 ? 7.738 -14.746 1.142 1.00 82.19 181 GLY A N 1
ATOM 1455 C CA . GLY A 1 181 ? 7.980 -13.318 0.971 1.00 82.19 181 GLY A CA 1
ATOM 1456 C C . GLY A 1 181 ? 6.939 -12.619 0.097 1.00 82.19 181 GLY A C 1
ATOM 1457 O O . GLY A 1 181 ? 7.177 -11.474 -0.303 1.00 82.19 181 GLY A O 1
ATOM 1458 N N . GLU A 1 182 ? 5.814 -13.273 -0.189 1.00 84.50 182 GLU A N 1
ATOM 1459 C CA . GLU A 1 182 ? 4.689 -12.707 -0.929 1.00 84.50 182 GLU A CA 1
ATOM 1460 C C . GLU A 1 182 ? 3.715 -12.013 0.039 1.00 84.50 182 GLU A C 1
ATOM 1462 O O . GLU A 1 182 ? 3.562 -12.435 1.189 1.00 84.50 182 GLU A O 1
ATOM 1467 N N . PRO A 1 183 ? 3.074 -10.903 -0.365 1.00 88.81 183 PRO A N 1
ATOM 1468 C CA . PRO A 1 183 ? 2.125 -10.210 0.494 1.00 88.81 183 PRO A CA 1
ATOM 1469 C C . PRO A 1 183 ? 0.895 -11.080 0.749 1.00 88.81 183 PRO A C 1
ATOM 1471 O O . PRO A 1 183 ? 0.255 -11.566 -0.187 1.00 88.81 183 PRO A O 1
ATOM 1474 N N . THR A 1 184 ? 0.531 -11.229 2.024 1.00 89.12 184 THR A N 1
ATOM 1475 C CA . THR A 1 184 ? -0.702 -11.924 2.398 1.00 89.12 184 THR A CA 1
ATOM 1476 C C . THR A 1 184 ? -1.915 -11.170 1.863 1.00 89.12 184 THR A C 1
ATOM 1478 O O . THR A 1 184 ? -1.854 -9.985 1.535 1.00 89.12 184 THR A O 1
ATOM 1481 N N . GLU A 1 185 ? -3.059 -11.839 1.803 1.00 89.56 185 GLU A N 1
ATOM 1482 C CA . GLU A 1 185 ? -4.280 -11.187 1.349 1.00 89.56 185 GLU A CA 1
ATOM 1483 C C . GLU A 1 185 ? -4.727 -10.091 2.340 1.00 89.56 185 GLU A C 1
ATOM 1485 O O . GLU A 1 185 ? -4.771 -10.342 3.550 1.00 89.56 185 GLU A O 1
ATOM 1490 N N . PRO A 1 186 ? -5.034 -8.862 1.873 1.00 92.88 186 PRO A N 1
ATOM 1491 C CA . PRO A 1 186 ? -5.561 -7.820 2.743 1.00 92.88 186 PRO A CA 1
ATOM 1492 C C . PRO A 1 186 ? -6.960 -8.198 3.236 1.00 92.88 186 PRO A C 1
ATOM 1494 O O . PRO A 1 186 ? -7.747 -8.801 2.512 1.00 92.88 186 PRO A O 1
ATOM 1497 N N . CYS A 1 187 ? -7.301 -7.786 4.454 1.00 91.94 187 CYS A N 1
ATOM 1498 C CA . CYS A 1 187 ? -8.663 -7.895 4.963 1.00 91.94 187 CYS A CA 1
ATOM 1499 C C . CYS A 1 187 ? -9.616 -6.987 4.178 1.00 91.94 187 CYS A C 1
ATOM 1501 O O . CYS A 1 187 ? -9.240 -5.891 3.755 1.00 91.94 187 CYS A O 1
ATOM 1503 N N . GLU A 1 188 ? -10.877 -7.401 4.077 1.00 90.31 188 GLU A N 1
ATOM 1504 C CA . GLU A 1 188 ? -11.924 -6.608 3.441 1.00 90.31 188 GLU A CA 1
ATOM 1505 C C . GLU A 1 188 ? -12.101 -5.252 4.144 1.00 90.31 188 GLU A C 1
ATOM 1507 O O . GLU A 1 188 ? -12.196 -5.162 5.374 1.00 90.31 188 GLU A O 1
ATOM 1512 N N . LEU A 1 189 ? -12.164 -4.173 3.360 1.00 89.81 189 LEU A N 1
ATOM 1513 C CA . LEU A 1 189 ? -12.370 -2.832 3.894 1.00 89.81 189 LEU A CA 1
ATOM 1514 C C . LEU A 1 189 ? -13.781 -2.679 4.472 1.00 89.81 189 LEU A C 1
ATOM 1516 O O . LEU A 1 189 ? -14.776 -2.680 3.747 1.00 89.81 189 LEU A O 1
ATOM 1520 N N . LYS A 1 190 ? -13.870 -2.391 5.768 1.00 86.12 190 LYS A N 1
ATOM 1521 C CA . LYS A 1 190 ? -15.143 -2.050 6.409 1.00 86.12 190 LYS A CA 1
ATOM 1522 C C . LYS A 1 190 ? -15.152 -0.589 6.820 1.00 86.12 190 LYS A C 1
ATOM 1524 O O . LYS A 1 190 ? -14.511 -0.176 7.791 1.00 86.12 190 LYS A O 1
ATOM 1529 N N . LEU A 1 191 ? -15.890 0.207 6.055 1.00 84.69 191 LEU A N 1
ATOM 1530 C CA . LEU A 1 191 ? -16.152 1.607 6.372 1.00 84.69 191 LEU A CA 1
ATOM 1531 C C . LEU A 1 191 ? -17.322 1.707 7.345 1.00 84.69 191 LEU A C 1
ATOM 1533 O O . LEU A 1 191 ? -18.251 0.904 7.306 1.00 84.69 191 LEU A O 1
ATOM 1537 N N . ARG A 1 192 ? -17.272 2.700 8.230 1.00 81.25 192 ARG A N 1
ATOM 1538 C CA . ARG A 1 192 ? -18.372 2.960 9.158 1.00 81.25 192 ARG A CA 1
ATOM 1539 C C . ARG A 1 192 ? -19.594 3.471 8.389 1.00 81.25 192 ARG A C 1
ATOM 1541 O O . ARG A 1 192 ? -19.464 4.367 7.553 1.00 81.25 192 ARG A O 1
ATOM 1548 N N . GLU A 1 193 ? -20.771 2.940 8.709 1.00 74.19 193 GLU A N 1
ATOM 1549 C CA . GLU A 1 193 ? -22.032 3.460 8.181 1.00 74.19 193 GLU A CA 1
ATOM 1550 C C . GLU A 1 193 ? -22.278 4.887 8.677 1.00 74.19 193 GLU A C 1
ATOM 1552 O O . GLU A 1 193 ? -22.074 5.226 9.846 1.00 74.19 193 GLU A O 1
ATOM 1557 N N . PHE A 1 194 ? -22.697 5.751 7.761 1.00 63.88 194 PHE A N 1
ATOM 1558 C CA . PHE A 1 194 ? -22.831 7.169 8.035 1.00 63.88 194 PHE A CA 1
ATOM 1559 C C . PHE A 1 194 ? -24.170 7.483 8.720 1.00 63.88 194 PHE A C 1
ATOM 1561 O O . PHE A 1 194 ? -25.236 7.222 8.161 1.00 63.88 194 PHE A O 1
ATOM 1568 N N . LYS A 1 195 ? -24.143 8.123 9.897 1.00 56.94 195 LYS A N 1
ATOM 1569 C CA . LYS A 1 195 ? -25.344 8.740 10.491 1.00 56.94 195 LYS A CA 1
ATOM 1570 C C . LYS A 1 195 ? -25.637 10.041 9.729 1.00 56.94 195 LYS A C 1
ATOM 1572 O O . LYS A 1 195 ? -24.867 10.989 9.830 1.00 56.94 195 LYS A O 1
ATOM 1577 N N . LYS A 1 196 ? -26.715 10.072 8.928 1.00 42.56 196 LYS A N 1
ATOM 1578 C CA . LYS A 1 196 ? -27.156 11.226 8.105 1.00 42.56 196 LYS A CA 1
ATOM 1579 C C . LYS A 1 196 ? -26.958 12.576 8.824 1.00 42.56 196 LYS A C 1
ATOM 1581 O O . LYS A 1 196 ? -27.551 12.780 9.878 1.00 42.56 196 LYS A O 1
ATOM 1586 N N . GLY A 1 197 ? -26.214 13.514 8.217 1.00 49.44 197 GLY A N 1
ATOM 1587 C CA . GLY A 1 197 ? -26.215 14.932 8.628 1.00 49.44 197 GLY A CA 1
ATOM 1588 C C . GLY A 1 197 ? -24.874 15.678 8.624 1.00 49.44 197 GLY A C 1
ATOM 1589 O O . GLY A 1 197 ? -24.872 16.903 8.656 1.00 49.44 197 GLY A O 1
ATOM 1590 N N . THR A 1 198 ? -23.738 14.992 8.552 1.00 40.31 198 THR A N 1
ATOM 1591 C CA . THR A 1 198 ? -22.403 15.606 8.423 1.00 40.31 198 THR A CA 1
ATOM 1592 C C . THR A 1 198 ? -21.737 15.185 7.104 1.00 40.31 198 THR A C 1
ATOM 1594 O O . THR A 1 198 ? -22.279 14.359 6.384 1.00 40.31 198 THR A O 1
ATOM 1597 N N . MET A 1 199 ? -20.634 15.833 6.727 1.00 39.75 199 MET A N 1
ATOM 1598 C CA . MET A 1 199 ? -19.936 15.722 5.433 1.00 39.75 199 MET A CA 1
ATOM 1599 C C . MET A 1 199 ? -19.816 14.316 4.816 1.00 39.75 199 MET A C 1
ATOM 1601 O O . MET A 1 199 ? -19.687 13.334 5.538 1.00 39.75 199 MET A O 1
ATOM 1605 N N . ASP A 1 200 ? -19.757 14.301 3.476 1.00 47.81 200 ASP A N 1
ATOM 1606 C CA . ASP A 1 200 ? -19.437 13.194 2.561 1.00 47.81 200 ASP A CA 1
ATOM 1607 C C . ASP A 1 200 ? -18.724 11.978 3.178 1.00 47.81 200 ASP A C 1
ATOM 1609 O O . ASP A 1 200 ? -17.780 12.154 3.957 1.00 47.81 200 ASP A O 1
ATOM 1613 N N . PRO A 1 201 ? -19.085 10.748 2.748 1.00 51.09 201 PRO A N 1
ATOM 1614 C CA . PRO A 1 201 ? -18.569 9.490 3.288 1.00 51.09 201 PRO A CA 1
ATOM 1615 C C . PRO A 1 201 ? -17.047 9.518 3.307 1.00 51.09 201 PRO A C 1
ATOM 1617 O O . PRO A 1 201 ? -16.446 9.347 2.244 1.00 51.09 201 PRO A O 1
ATOM 1620 N N . TYR A 1 202 ? -16.472 9.782 4.494 1.00 55.56 202 TYR A N 1
ATOM 1621 C CA . TYR A 1 202 ? -15.064 10.107 4.746 1.00 55.56 202 TYR A CA 1
ATOM 1622 C C . TYR A 1 202 ? -14.279 10.238 3.451 1.00 55.56 202 TYR A C 1
ATOM 1624 O O . TYR A 1 202 ? -13.808 9.216 2.947 1.00 55.56 202 TYR A O 1
ATOM 1632 N N . ALA A 1 203 ? -14.206 11.447 2.878 1.00 61.31 203 ALA A N 1
ATOM 1633 C CA . ALA A 1 203 ? -13.472 11.673 1.637 1.00 61.31 203 ALA A CA 1
ATOM 1634 C C . ALA A 1 203 ? -12.115 10.967 1.754 1.00 61.31 203 ALA A C 1
ATOM 1636 O O . ALA A 1 203 ? -11.271 11.385 2.556 1.00 61.31 203 ALA A O 1
ATOM 1637 N N . MET A 1 204 ? -11.963 9.834 1.048 1.00 71.00 204 MET A N 1
ATOM 1638 C CA . MET A 1 204 ? -10.816 8.931 1.169 1.00 71.00 204 MET A CA 1
ATOM 1639 C C . MET A 1 204 ? -9.630 9.602 0.496 1.00 71.00 204 MET A C 1
ATOM 1641 O O . MET A 1 204 ? -9.223 9.303 -0.623 1.00 71.00 204 MET A O 1
ATOM 1645 N N . THR A 1 205 ? -9.124 10.609 1.187 1.00 79.75 205 THR A N 1
ATOM 1646 C CA . THR A 1 205 ? -8.000 11.420 0.787 1.00 79.75 205 THR A CA 1
ATOM 1647 C C . THR A 1 205 ? -6.769 10.711 1.306 1.00 79.75 205 THR A C 1
ATOM 1649 O O . THR A 1 205 ? -6.454 10.715 2.496 1.00 79.75 205 THR A O 1
ATOM 1652 N N . PHE A 1 206 ? -6.065 10.056 0.394 1.00 83.75 206 PHE A N 1
ATOM 1653 C CA . PHE A 1 206 ? -4.810 9.393 0.708 1.00 83.75 206 PHE A CA 1
ATOM 1654 C C . PHE A 1 206 ? -3.705 10.442 0.847 1.00 83.75 206 PHE A C 1
ATOM 1656 O O . PHE A 1 206 ? -2.927 10.686 -0.073 1.00 83.75 206 PHE A O 1
ATOM 1663 N N . SER A 1 207 ? -3.658 11.115 1.992 1.00 89.81 207 SER A N 1
ATOM 1664 C CA . SER A 1 207 ? -2.402 11.663 2.502 1.00 89.81 207 SER A CA 1
ATOM 1665 C C . SER A 1 207 ? -1.468 10.498 2.862 1.00 89.81 207 SER A C 1
ATOM 1667 O O . SER A 1 207 ? -1.922 9.363 3.007 1.00 89.81 207 SER A O 1
ATOM 1669 N N . SER A 1 208 ? -0.165 10.750 3.021 1.00 90.94 208 SER A N 1
ATOM 1670 C CA . SER A 1 208 ? 0.775 9.676 3.383 1.00 90.94 208 SER A CA 1
ATOM 1671 C C . SER A 1 208 ? 0.391 8.981 4.694 1.00 90.94 208 SER A C 1
ATOM 1673 O O . SER A 1 208 ? 0.468 7.762 4.789 1.00 90.94 208 SER A O 1
ATOM 1675 N N . GLN A 1 209 ? -0.129 9.740 5.660 1.00 88.62 209 GLN A N 1
ATOM 1676 C CA . GLN A 1 209 ? -0.611 9.194 6.923 1.00 88.62 209 GLN A CA 1
ATOM 1677 C C . GLN A 1 209 ? -1.918 8.409 6.770 1.00 88.62 209 GLN A C 1
ATOM 1679 O O . GLN A 1 209 ? -2.029 7.314 7.306 1.00 88.62 209 GLN A O 1
ATOM 1684 N N . ASN A 1 210 ? -2.903 8.924 6.029 1.00 90.25 210 ASN A N 1
ATOM 1685 C CA . ASN A 1 210 ? -4.154 8.189 5.811 1.00 90.25 210 ASN A CA 1
ATOM 1686 C C . ASN A 1 210 ? -3.903 6.895 5.028 1.00 90.25 210 ASN A C 1
ATOM 1688 O O . ASN A 1 210 ? -4.565 5.891 5.267 1.00 90.25 210 ASN A O 1
ATOM 1692 N N . ALA A 1 211 ? -2.915 6.898 4.131 1.00 92.38 211 ALA A N 1
ATOM 1693 C CA . ALA A 1 211 ? -2.438 5.694 3.472 1.00 92.38 211 ALA A CA 1
ATOM 1694 C C . ALA A 1 211 ? -1.814 4.696 4.466 1.00 92.38 211 ALA A C 1
ATOM 1696 O O . ALA A 1 211 ? -2.151 3.517 4.416 1.00 92.38 211 ALA A O 1
ATOM 1697 N N . ASP A 1 212 ? -0.976 5.151 5.404 1.00 91.06 212 ASP A N 1
ATOM 1698 C CA . ASP A 1 212 ? -0.427 4.291 6.466 1.00 91.06 212 ASP A CA 1
ATOM 1699 C C . ASP A 1 212 ? -1.528 3.724 7.377 1.00 91.06 212 ASP A C 1
ATOM 1701 O O . ASP A 1 212 ? -1.525 2.534 7.693 1.00 91.06 212 ASP A O 1
ATOM 1705 N N . ALA A 1 213 ? -2.495 4.559 7.766 1.00 90.31 213 ALA A N 1
ATOM 1706 C CA . ALA A 1 213 ? -3.662 4.162 8.547 1.00 90.31 213 ALA A CA 1
ATOM 1707 C C . ALA A 1 213 ? -4.504 3.115 7.805 1.00 90.31 213 ALA A C 1
ATOM 1709 O O . ALA A 1 213 ? -4.968 2.152 8.411 1.00 90.31 213 ALA A O 1
ATOM 1710 N N . MET A 1 214 ? -4.662 3.277 6.490 1.00 92.25 214 MET A N 1
ATOM 1711 C CA . MET A 1 214 ? -5.399 2.337 5.657 1.00 92.25 214 MET A CA 1
ATOM 1712 C C . MET A 1 214 ? -4.684 0.990 5.543 1.00 92.25 214 MET A C 1
ATOM 1714 O O . MET A 1 214 ? -5.308 -0.040 5.768 1.00 92.25 214 MET A O 1
ATOM 1718 N N . LEU A 1 215 ? -3.376 0.972 5.271 1.00 93.00 215 LEU A N 1
ATOM 1719 C CA . LEU A 1 215 ? -2.610 -0.281 5.249 1.00 93.00 215 LEU A CA 1
ATOM 1720 C C . LEU A 1 215 ? -2.642 -0.976 6.615 1.00 93.00 215 LEU A C 1
ATOM 1722 O O . LEU A 1 215 ? -2.837 -2.186 6.687 1.00 93.00 215 LEU A O 1
ATOM 1726 N N . ARG A 1 216 ? -2.571 -0.207 7.710 1.00 91.19 216 ARG A N 1
ATOM 1727 C CA . ARG A 1 216 ? -2.769 -0.737 9.066 1.00 91.19 216 ARG A CA 1
ATOM 1728 C C . ARG A 1 216 ? -4.165 -1.312 9.277 1.00 91.19 216 ARG A C 1
ATOM 1730 O O . ARG A 1 216 ? -4.313 -2.237 10.061 1.00 91.19 216 ARG A O 1
ATOM 1737 N N . HIS A 1 217 ? -5.195 -0.769 8.645 1.00 92.31 217 HIS A N 1
ATOM 1738 C CA . HIS A 1 217 ? -6.526 -1.357 8.720 1.00 92.31 217 HIS A CA 1
ATOM 1739 C C . HIS A 1 217 ? -6.594 -2.668 7.937 1.00 92.31 217 HIS A C 1
ATOM 1741 O O . HIS A 1 217 ? -7.074 -3.659 8.463 1.00 92.31 217 HIS A O 1
ATOM 1747 N N . LEU A 1 218 ? -6.060 -2.699 6.719 1.00 93.31 218 LEU A N 1
ATOM 1748 C CA . LEU A 1 218 ? -6.139 -3.874 5.852 1.00 93.31 218 LEU A CA 1
ATOM 1749 C C . LEU A 1 218 ? -5.315 -5.066 6.369 1.00 93.31 218 LEU A C 1
ATOM 1751 O O . LEU A 1 218 ? -5.723 -6.202 6.170 1.00 93.31 218 LEU A O 1
ATOM 1755 N N . TYR A 1 219 ? -4.199 -4.831 7.063 1.00 91.94 219 TYR A N 1
ATOM 1756 C CA . TYR A 1 219 ? -3.317 -5.901 7.567 1.00 91.94 219 TYR A CA 1
ATOM 1757 C C . TYR A 1 219 ? -3.227 -5.974 9.095 1.00 91.94 219 TYR A C 1
ATOM 1759 O O . TYR A 1 219 ? -2.581 -6.855 9.656 1.00 91.94 219 TYR A O 1
ATOM 1767 N N . GLY A 1 220 ? -3.858 -5.038 9.802 1.00 89.56 220 GLY A N 1
ATOM 1768 C CA . GLY A 1 220 ? -3.834 -5.011 11.257 1.00 89.56 220 GLY A CA 1
ATOM 1769 C C . GLY A 1 220 ? -4.736 -6.067 11.878 1.00 89.56 220 GLY A C 1
ATOM 1770 O O . GLY A 1 220 ? -5.741 -6.496 11.307 1.00 89.56 220 GLY A O 1
ATOM 1771 N N . VAL A 1 221 ? -4.411 -6.410 13.118 1.00 89.50 221 VAL A N 1
ATOM 1772 C CA . VAL A 1 221 ? -5.171 -7.348 13.938 1.00 89.50 221 VAL A CA 1
ATOM 1773 C C . VAL A 1 221 ? -6.384 -6.647 14.531 1.00 89.50 221 VAL A C 1
ATOM 1775 O O . VAL A 1 221 ? -6.274 -5.557 15.108 1.00 89.50 221 VAL A O 1
ATOM 1778 N N . LEU A 1 222 ? -7.544 -7.282 14.377 1.00 91.25 222 LEU A N 1
ATOM 1779 C CA . LEU A 1 222 ? -8.797 -6.839 14.969 1.00 91.25 222 LEU A CA 1
ATOM 1780 C C . LEU A 1 222 ? -8.722 -6.944 16.494 1.00 91.25 222 LEU A C 1
ATOM 1782 O O . LEU A 1 222 ? -8.365 -7.985 17.040 1.00 91.25 222 LEU A O 1
ATOM 1786 N N . ARG A 1 223 ? -9.056 -5.856 17.191 1.00 90.38 223 ARG A N 1
ATOM 1787 C CA . ARG A 1 223 ? -9.205 -5.878 18.650 1.00 90.38 223 ARG A CA 1
ATOM 1788 C C . ARG A 1 223 ? -10.594 -6.372 19.024 1.00 90.38 223 ARG A C 1
ATOM 1790 O O . ARG A 1 223 ? -11.574 -5.986 18.390 1.00 90.38 223 ARG A O 1
ATOM 1797 N N . SER A 1 224 ? -10.656 -7.176 20.081 1.00 88.19 224 SER A N 1
ATOM 1798 C CA . SER A 1 224 ? -11.919 -7.571 20.702 1.00 88.19 224 SER A CA 1
ATOM 1799 C C . SER A 1 224 ? -12.653 -6.343 21.258 1.00 88.19 224 SER A C 1
ATOM 1801 O O . SER A 1 224 ? -12.036 -5.314 21.547 1.00 88.19 224 SER A O 1
ATOM 1803 N N . GLU A 1 225 ? -13.976 -6.428 21.408 1.00 84.81 225 GLU A N 1
ATOM 1804 C CA . GLU A 1 225 ? -14.826 -5.292 21.808 1.00 84.81 225 GLU A CA 1
ATOM 1805 C C . GLU A 1 225 ? -14.417 -4.660 23.150 1.00 84.81 225 GLU A C 1
ATOM 1807 O O . GLU A 1 225 ? -14.494 -3.440 23.326 1.00 84.81 225 GLU A O 1
ATOM 1812 N N . SER A 1 226 ? -13.915 -5.463 24.091 1.00 84.94 226 SER A N 1
ATOM 1813 C CA . SER A 1 226 ? -13.409 -4.983 25.383 1.00 84.94 226 SER A CA 1
ATOM 1814 C C . SER A 1 226 ? -12.114 -4.169 25.238 1.00 84.94 226 SER A C 1
ATOM 1816 O O . SER A 1 226 ? -11.884 -3.216 25.995 1.00 84.94 226 SER A O 1
ATOM 1818 N N . GLU A 1 227 ? -11.315 -4.478 24.217 1.00 87.25 227 GLU A N 1
ATOM 1819 C CA . GLU A 1 227 ? -9.957 -3.986 23.992 1.00 87.25 227 GLU A CA 1
ATOM 1820 C C . GLU A 1 227 ? -9.827 -2.913 22.899 1.00 87.25 227 GLU A C 1
ATOM 1822 O O . GLU A 1 227 ? -8.711 -2.490 22.567 1.00 87.25 227 GLU A O 1
ATOM 1827 N N . VAL A 1 228 ? -10.931 -2.473 22.294 1.00 90.69 228 VAL A N 1
ATOM 1828 C CA . VAL A 1 228 ? -10.895 -1.367 21.329 1.00 90.69 228 VAL A CA 1
ATOM 1829 C C . VAL A 1 228 ? -10.525 -0.049 22.030 1.00 90.69 228 VAL A C 1
ATOM 1831 O O . VAL A 1 228 ? -10.821 0.161 23.207 1.00 90.69 228 VAL A O 1
ATOM 1834 N N . CYS A 1 229 ? -9.873 0.874 21.316 1.00 89.25 229 CYS A N 1
ATOM 1835 C CA . CYS A 1 229 ? -9.474 2.151 21.917 1.00 89.25 229 CYS A CA 1
ATOM 1836 C C . CYS A 1 229 ? -10.681 3.059 22.216 1.00 89.25 229 CYS A C 1
ATOM 1838 O O . CYS A 1 229 ? -11.719 2.955 21.562 1.00 89.25 229 CYS A O 1
ATOM 1840 N N . ASP A 1 230 ? -10.525 4.023 23.126 1.00 88.69 230 ASP A N 1
ATOM 1841 C CA . ASP A 1 230 ? -11.623 4.892 23.580 1.00 88.69 230 ASP A CA 1
ATOM 1842 C C . ASP A 1 230 ? -12.245 5.706 22.440 1.00 88.69 230 ASP A C 1
ATOM 1844 O O . ASP A 1 230 ? -13.438 6.004 22.456 1.00 88.69 230 ASP A O 1
ATOM 1848 N N . LYS A 1 231 ? -11.448 6.059 21.422 1.00 86.06 231 LYS A N 1
ATOM 1849 C CA . LYS A 1 231 ? -11.953 6.748 20.227 1.00 86.06 231 LYS A CA 1
ATOM 1850 C C . LYS A 1 231 ? -12.825 5.826 19.382 1.00 86.06 231 LYS A C 1
ATOM 1852 O O . LYS A 1 231 ? -13.905 6.241 18.979 1.00 86.06 231 LYS A O 1
ATOM 1857 N N . CYS A 1 232 ? -12.400 4.581 19.186 1.00 87.69 232 CYS A N 1
ATOM 1858 C CA . CYS A 1 232 ? -13.188 3.581 18.476 1.00 87.69 232 CYS A CA 1
ATOM 1859 C C . CYS A 1 232 ? -14.472 3.215 19.238 1.00 87.69 232 CYS A C 1
ATOM 1861 O O . CYS A 1 232 ? -15.509 3.095 18.592 1.00 87.69 232 CYS A O 1
ATOM 1863 N N . LYS A 1 233 ? -14.438 3.124 20.584 1.00 88.38 233 LYS A N 1
ATOM 1864 C CA . LYS A 1 233 ? -15.646 2.938 21.427 1.00 88.38 233 LYS A CA 1
ATOM 1865 C C . LYS A 1 233 ? -16.665 4.052 21.210 1.00 88.38 233 LYS A C 1
ATOM 1867 O O . LYS A 1 233 ? -17.859 3.802 21.152 1.00 88.38 233 LYS A O 1
ATOM 1872 N N . LYS A 1 234 ? -16.180 5.287 21.067 1.00 85.12 234 LYS A N 1
ATOM 1873 C CA . LYS A 1 234 ? -16.992 6.484 20.799 1.00 85.12 234 LYS A CA 1
ATOM 1874 C C . LYS A 1 234 ? -17.363 6.656 19.326 1.00 85.12 234 LYS A C 1
ATOM 1876 O O . LYS A 1 234 ? -17.779 7.742 18.942 1.00 85.12 234 LYS A O 1
ATOM 1881 N N . GLU A 1 235 ? -17.166 5.631 18.503 1.00 81.75 235 GLU A N 1
ATOM 1882 C CA . GLU A 1 235 ? -17.472 5.669 17.074 1.00 81.75 235 GLU A CA 1
ATOM 1883 C C . GLU A 1 235 ? -16.692 6.730 16.270 1.00 81.75 235 GLU A C 1
ATOM 1885 O O . GLU A 1 235 ? -17.088 7.099 15.167 1.00 81.75 235 GLU A O 1
ATOM 1890 N N . ASN A 1 236 ? -15.553 7.207 16.782 1.00 79.44 236 ASN A N 1
ATOM 1891 C CA . ASN A 1 236 ? -14.744 8.220 16.109 1.00 79.44 236 ASN A CA 1
ATOM 1892 C C . ASN A 1 236 ? -13.783 7.582 15.096 1.00 79.44 236 ASN A C 1
ATOM 1894 O O . ASN A 1 236 ? -12.857 6.864 15.481 1.00 79.44 236 ASN A O 1
ATOM 1898 N N . GLY A 1 237 ? -13.950 7.916 13.815 1.00 78.56 237 GLY A N 1
ATOM 1899 C CA . GLY A 1 237 ? -13.028 7.544 12.738 1.00 78.56 237 GLY A CA 1
ATOM 1900 C C . GLY A 1 237 ? -13.729 6.958 11.514 1.00 78.56 237 GLY A C 1
ATOM 1901 O O . GLY A 1 237 ? -14.897 6.582 11.573 1.00 78.56 237 GLY A O 1
ATOM 1902 N N . ALA A 1 238 ? -12.991 6.889 10.403 1.00 80.69 238 ALA A N 1
ATOM 1903 C CA . ALA A 1 238 ? -13.510 6.467 9.101 1.00 80.69 238 ALA A CA 1
ATOM 1904 C C . ALA A 1 238 ? -13.815 4.969 8.994 1.00 80.69 238 ALA A C 1
ATOM 1906 O O . ALA A 1 238 ? -14.642 4.541 8.187 1.00 80.69 238 ALA A O 1
ATOM 1907 N N . LEU A 1 239 ? -13.120 4.173 9.797 1.00 86.94 239 LEU A N 1
ATOM 1908 C CA . LEU A 1 239 ? -13.090 2.727 9.684 1.00 86.94 239 LEU A CA 1
ATOM 1909 C C . LEU A 1 239 ? -14.026 2.128 10.734 1.00 86.94 239 LEU A C 1
ATOM 1911 O O . LEU A 1 239 ? -14.062 2.583 11.886 1.00 86.94 239 LEU A O 1
ATOM 1915 N N . ALA A 1 240 ? -14.779 1.103 10.343 1.00 87.31 240 ALA A N 1
ATOM 1916 C CA . ALA A 1 240 ? -15.717 0.429 11.236 1.00 87.31 240 ALA A CA 1
ATOM 1917 C C . ALA A 1 240 ? -14.976 -0.270 12.385 1.00 87.31 240 ALA A C 1
ATOM 1919 O O . ALA A 1 240 ? -15.393 -0.198 13.539 1.00 87.31 240 ALA A O 1
ATOM 1920 N N . GLU A 1 241 ? -13.831 -0.880 12.076 1.00 90.38 241 GLU A N 1
ATOM 1921 C CA . GLU A 1 241 ? -13.107 -1.746 13.001 1.00 90.38 241 GLU A CA 1
ATOM 1922 C C . GLU A 1 241 ? -11.866 -1.080 13.617 1.00 90.38 241 GLU A C 1
ATOM 1924 O O . GLU A 1 241 ? -11.113 -0.341 12.971 1.00 90.38 241 GLU A O 1
ATOM 1929 N N . CYS A 1 242 ? -11.608 -1.400 14.888 1.00 91.06 242 CYS A N 1
ATOM 1930 C CA . CYS A 1 242 ? -10.397 -0.996 15.594 1.00 91.06 242 CYS A CA 1
ATOM 1931 C C . CYS A 1 242 ? -9.276 -2.011 15.344 1.00 91.06 242 CYS A C 1
ATOM 1933 O O . CYS A 1 242 ? -9.159 -3.005 16.060 1.00 91.06 242 CYS A O 1
ATOM 1935 N N . ARG A 1 243 ? -8.427 -1.729 14.354 1.00 91.19 243 ARG A N 1
ATOM 1936 C CA . ARG A 1 243 ? -7.280 -2.577 14.006 1.00 91.19 243 ARG A CA 1
ATOM 1937 C C . ARG A 1 243 ? -5.952 -1.950 14.402 1.00 91.19 243 ARG A C 1
ATOM 1939 O O . ARG A 1 243 ? -5.754 -0.742 14.228 1.00 91.19 243 ARG A O 1
ATOM 1946 N N . VAL A 1 244 ? -5.057 -2.763 14.953 1.00 88.06 244 VAL A N 1
ATOM 1947 C CA . VAL A 1 244 ? -3.707 -2.365 15.382 1.00 88.06 244 VAL A CA 1
ATOM 1948 C C . VAL A 1 244 ? -2.658 -3.195 14.659 1.00 88.06 244 VAL A C 1
ATOM 1950 O O . VAL A 1 244 ? -2.904 -4.342 14.303 1.00 88.06 244 VAL A O 1
ATOM 1953 N N . HIS A 1 245 ? -1.476 -2.624 14.458 1.00 83.00 245 HIS A N 1
ATOM 1954 C CA . HIS A 1 245 ? -0.338 -3.382 13.953 1.00 83.00 245 HIS A CA 1
ATOM 1955 C C . HIS A 1 245 ? 0.483 -3.920 15.127 1.00 83.00 245 HIS A C 1
ATOM 1957 O O . HIS A 1 245 ? 0.723 -3.181 16.082 1.00 83.00 245 HIS A O 1
ATOM 1963 N N . LEU A 1 246 ? 0.918 -5.180 15.063 1.00 68.06 246 LEU A N 1
ATOM 1964 C CA . LEU A 1 246 ? 1.524 -5.860 16.212 1.00 68.06 246 LEU A CA 1
ATOM 1965 C C . LEU A 1 246 ? 2.974 -5.446 16.494 1.00 68.06 246 LEU A C 1
ATOM 1967 O O . LEU A 1 246 ? 3.395 -5.485 17.647 1.00 68.06 246 LEU A O 1
ATOM 1971 N N . SER A 1 247 ? 3.750 -5.047 15.482 1.00 59.69 247 SER A N 1
ATOM 1972 C CA . SER A 1 247 ? 5.212 -5.061 15.636 1.00 59.69 247 SER A CA 1
ATOM 1973 C C . SER A 1 247 ? 5.867 -3.704 15.915 1.00 59.69 247 SER A C 1
ATOM 1975 O O . SER A 1 247 ? 6.878 -3.670 16.612 1.00 59.69 247 SER A O 1
ATOM 1977 N N . LYS A 1 248 ? 5.358 -2.573 15.392 1.00 63.31 248 LYS A N 1
ATOM 1978 C CA . LYS A 1 248 ? 6.116 -1.290 15.427 1.00 63.31 248 LYS A CA 1
ATOM 1979 C C . LYS A 1 248 ? 5.307 0.007 15.427 1.00 63.31 248 LYS A C 1
ATOM 1981 O O . LYS A 1 248 ? 5.873 1.081 15.639 1.00 63.31 248 LYS A O 1
ATOM 1986 N N . LEU A 1 249 ? 4.003 -0.050 15.171 1.00 68.31 249 LEU A N 1
ATOM 1987 C CA . LEU A 1 249 ? 3.188 1.153 15.019 1.00 68.31 249 LEU A CA 1
ATOM 1988 C C . LEU A 1 249 ? 2.320 1.347 16.255 1.00 68.31 249 LEU A C 1
ATOM 1990 O O . LEU A 1 249 ? 1.541 0.472 16.619 1.00 68.31 249 LEU A O 1
ATOM 1994 N N . THR A 1 250 ? 2.444 2.502 16.902 1.00 73.94 250 THR A N 1
ATOM 1995 C CA . THR A 1 250 ? 1.640 2.814 18.081 1.00 73.94 250 THR A CA 1
ATOM 1996 C C . THR A 1 250 ? 0.228 3.243 17.671 1.00 73.94 250 THR A C 1
ATOM 1998 O O . THR A 1 250 ? 0.031 4.049 16.760 1.00 73.94 250 THR A O 1
ATOM 2001 N N . GLY A 1 251 ? -0.774 2.693 18.361 1.00 84.31 251 GLY A N 1
ATOM 2002 C CA . GLY A 1 251 ? -2.184 3.038 18.180 1.00 84.31 251 GLY A CA 1
ATOM 2003 C C . GLY A 1 251 ? -2.893 2.356 17.000 1.00 84.31 251 GLY A C 1
ATOM 2004 O O . GLY A 1 251 ? -2.287 1.714 16.140 1.00 84.31 251 GLY A O 1
ATOM 2005 N N . CYS A 1 252 ? -4.220 2.488 16.969 1.00 89.38 252 CYS A N 1
ATOM 2006 C CA . CYS A 1 252 ? -5.071 1.880 15.942 1.00 89.38 252 CYS A CA 1
ATOM 2007 C C . CYS A 1 252 ? -5.181 2.722 14.661 1.00 89.38 252 CYS A C 1
ATOM 2009 O O . CYS A 1 252 ? -4.939 3.930 14.683 1.00 89.38 252 CYS A O 1
ATOM 2011 N N . ALA A 1 253 ? -5.617 2.092 13.568 1.00 89.88 253 ALA A N 1
ATOM 2012 C CA . ALA A 1 253 ? -5.818 2.731 12.265 1.00 89.88 253 ALA A CA 1
ATOM 2013 C C . ALA A 1 253 ? -6.717 3.983 12.330 1.00 89.88 253 ALA A C 1
ATOM 2015 O O . ALA A 1 253 ? -6.358 5.027 11.794 1.00 89.88 253 ALA A O 1
ATOM 2016 N N . ASN A 1 254 ? -7.834 3.930 13.065 1.00 88.75 254 ASN A N 1
ATOM 2017 C CA . ASN A 1 254 ? -8.729 5.084 13.243 1.00 88.75 254 ASN A CA 1
ATOM 2018 C C . ASN A 1 254 ? -8.055 6.269 13.945 1.00 88.75 254 ASN A C 1
ATOM 2020 O O . ASN A 1 254 ? -8.333 7.420 13.619 1.00 88.75 254 ASN A O 1
ATOM 2024 N N . CYS A 1 255 ? -7.157 6.009 14.898 1.00 87.25 255 CYS A N 1
ATOM 2025 C CA . CYS A 1 255 ? -6.417 7.074 15.568 1.00 87.25 255 CYS A CA 1
ATOM 2026 C C . CYS A 1 255 ? -5.301 7.652 14.696 1.00 87.25 255 CYS A C 1
ATOM 2028 O O . CYS A 1 255 ? -4.913 8.796 14.905 1.00 87.25 255 CYS A O 1
ATOM 2030 N N . ASP A 1 256 ? -4.769 6.884 13.752 1.00 86.00 256 ASP A N 1
ATOM 2031 C CA . ASP A 1 256 ? -3.773 7.395 12.811 1.00 86.00 256 ASP A CA 1
ATOM 2032 C C . ASP A 1 256 ? -4.427 8.150 11.640 1.00 86.00 256 ASP A C 1
ATOM 2034 O O . ASP A 1 256 ? -3.805 8.996 11.005 1.00 86.00 256 ASP A O 1
ATOM 2038 N N . TRP A 1 257 ? -5.720 7.926 11.398 1.00 86.81 257 TRP A N 1
ATOM 2039 C CA . TRP A 1 257 ? -6.488 8.675 10.410 1.00 86.81 257 TRP A CA 1
ATOM 2040 C C . TRP A 1 257 ? -6.600 10.166 10.782 1.00 86.81 257 TRP A C 1
ATOM 2042 O O . TRP A 1 257 ? -7.000 10.526 11.898 1.00 86.81 257 TRP A O 1
ATOM 2052 N N . ASN A 1 258 ? -6.269 11.049 9.831 1.00 81.12 258 ASN A N 1
ATOM 2053 C CA . ASN A 1 258 ? -6.354 12.512 9.946 1.00 81.12 258 ASN A CA 1
ATOM 2054 C C . ASN A 1 258 ? -5.714 13.102 11.224 1.00 81.12 258 ASN A C 1
ATOM 2056 O O . ASN A 1 258 ? -6.292 13.985 11.853 1.00 81.12 258 ASN A O 1
ATOM 2060 N N . HIS A 1 259 ? -4.516 12.654 11.618 1.00 64.62 259 HIS A N 1
ATOM 2061 C CA . HIS A 1 259 ? -3.798 13.185 12.792 1.00 64.62 259 HIS A CA 1
ATOM 2062 C C . HIS A 1 259 ? -4.548 13.070 14.131 1.00 64.62 259 HIS A C 1
ATOM 2064 O O . HIS A 1 259 ? -4.258 13.802 15.077 1.00 64.62 259 HIS A O 1
ATOM 2070 N N . SER A 1 260 ? -5.423 12.079 14.301 1.00 61.78 260 SER A N 1
ATOM 2071 C CA . SER A 1 260 ? -6.025 11.799 15.615 1.00 61.78 260 SER A CA 1
ATOM 2072 C C . SER A 1 260 ? -5.003 11.245 16.651 1.00 61.78 260 SER A C 1
ATOM 2074 O O . SER A 1 260 ? -5.389 10.859 17.759 1.00 61.78 260 SER A O 1
ATOM 2076 N N . GLY A 1 261 ? -3.707 11.210 16.304 1.00 56.59 261 GLY A N 1
ATOM 2077 C CA . GLY A 1 261 ? -2.741 10.158 16.637 1.00 56.59 261 GLY A CA 1
ATOM 2078 C C . GLY A 1 261 ? -1.861 10.229 17.891 1.00 56.59 261 GLY A C 1
ATOM 2079 O O . GLY A 1 261 ? -1.280 9.194 18.191 1.00 56.59 261 GLY A O 1
ATOM 2080 N N . PRO A 1 262 ? -1.739 11.301 18.696 1.00 59.00 262 PRO A N 1
ATOM 2081 C CA . PRO A 1 262 ? -0.972 11.180 19.943 1.00 59.00 262 PRO A CA 1
ATOM 2082 C C . PRO A 1 262 ? -1.787 10.604 21.117 1.00 59.00 262 PRO A C 1
ATOM 2084 O O . PRO A 1 262 ? -1.218 10.291 22.155 1.00 59.00 262 PRO A O 1
ATOM 2087 N N . GLN A 1 263 ? -3.112 10.461 20.982 1.00 70.44 263 GLN A N 1
ATOM 2088 C CA . GLN A 1 263 ? -4.017 10.103 22.088 1.00 70.44 263 GLN A CA 1
ATOM 2089 C C . GLN A 1 263 ? -4.780 8.791 21.859 1.00 70.44 263 GLN A C 1
ATOM 2091 O O . GLN A 1 263 ? -5.949 8.669 22.230 1.00 70.44 263 GLN A O 1
ATOM 2096 N N . CYS A 1 264 ? -4.178 7.805 21.193 1.00 85.25 264 CYS A N 1
ATOM 2097 C CA . CYS A 1 264 ? -4.789 6.481 21.182 1.00 85.25 264 CYS A CA 1
ATOM 2098 C C . CYS A 1 264 ? -4.627 5.859 22.575 1.00 85.25 264 CYS A C 1
ATOM 2100 O O . CYS A 1 264 ? -3.509 5.737 23.061 1.00 85.25 264 CYS A O 1
ATOM 2102 N N . SER A 1 265 ? -5.706 5.407 23.220 1.00 84.56 265 SER A N 1
ATOM 2103 C CA . SER A 1 265 ? -5.569 4.725 24.519 1.00 84.56 265 SER A CA 1
ATOM 2104 C C . SER A 1 265 ? -4.755 3.423 24.426 1.00 84.56 265 SER A C 1
ATOM 2106 O O . SER A 1 265 ? -4.235 2.951 25.428 1.00 84.56 265 SER A O 1
ATOM 2108 N N . LEU A 1 266 ? -4.551 2.896 23.210 1.00 80.56 266 LEU A N 1
ATOM 2109 C CA . LEU A 1 266 ? -3.704 1.732 22.937 1.00 80.56 266 LEU A CA 1
ATOM 2110 C C . LEU A 1 266 ? -2.224 2.075 22.705 1.00 80.56 266 LEU A C 1
ATOM 2112 O O . LEU A 1 266 ? -1.393 1.174 22.715 1.00 80.56 266 LEU A O 1
ATOM 2116 N N . SER A 1 267 ? -1.856 3.347 22.490 1.00 71.69 267 SER A N 1
ATOM 2117 C CA . SER A 1 267 ? -0.446 3.730 22.291 1.00 71.69 267 SER A CA 1
ATOM 2118 C C . SER A 1 267 ? 0.364 3.814 23.592 1.00 71.69 267 SER A C 1
ATOM 2120 O O . SER A 1 267 ? 1.577 3.988 23.528 1.00 71.69 267 SER A O 1
ATOM 2122 N N . SER A 1 268 ? -0.283 3.666 24.754 1.00 55.50 268 SER A N 1
ATOM 2123 C CA . SER A 1 268 ? 0.308 3.911 26.081 1.00 55.50 268 SER A CA 1
ATOM 2124 C C . SER A 1 268 ? 0.528 2.646 26.924 1.00 55.50 268 SER A C 1
ATOM 2126 O O . SER A 1 268 ? 1.071 2.736 28.022 1.00 55.50 268 SER A O 1
ATOM 2128 N N . SER A 1 269 ? 0.143 1.460 26.444 1.00 49.59 269 SER A N 1
ATOM 2129 C CA . SER A 1 269 ? 0.091 0.244 27.277 1.00 49.59 269 SER A CA 1
ATOM 2130 C C . SER A 1 269 ? 1.405 -0.545 27.387 1.00 49.59 269 SER A C 1
ATOM 2132 O O . SER A 1 269 ? 1.376 -1.720 27.733 1.00 49.59 269 SER A O 1
ATOM 2134 N N . LYS A 1 270 ? 2.577 0.066 27.157 1.00 42.09 270 LYS A N 1
ATOM 2135 C CA . LYS A 1 270 ? 3.872 -0.583 27.449 1.00 42.09 270 LYS A CA 1
ATOM 2136 C C . LYS A 1 270 ? 4.778 0.308 28.299 1.00 42.09 270 LYS A C 1
ATOM 2138 O O . LYS A 1 270 ? 5.658 0.995 27.787 1.00 42.09 270 LYS A O 1
ATOM 2143 N N . ARG A 1 271 ? 4.495 0.290 29.607 1.00 38.47 271 ARG A N 1
ATOM 2144 C CA . ARG A 1 271 ? 5.425 0.168 30.755 1.00 38.47 271 ARG A CA 1
ATOM 2145 C C . ARG A 1 271 ? 4.669 0.494 32.053 1.00 38.47 271 ARG A C 1
ATOM 2147 O O . ARG A 1 271 ? 4.941 1.492 32.710 1.00 38.47 271 ARG A O 1
ATOM 2154 N N . LYS A 1 272 ? 3.717 -0.359 32.439 1.00 34.03 272 LYS A N 1
ATOM 2155 C CA . LYS A 1 272 ? 3.508 -0.598 33.870 1.00 34.03 272 LYS A CA 1
ATOM 2156 C C . LYS A 1 272 ? 4.435 -1.744 34.234 1.00 34.03 272 LYS A C 1
ATOM 2158 O O . LYS A 1 272 ? 4.170 -2.893 33.912 1.00 34.03 272 LYS A O 1
ATOM 2163 N N . HIS A 1 273 ? 5.582 -1.367 34.780 1.00 36.16 273 HIS A N 1
ATOM 2164 C CA . HIS A 1 273 ? 6.413 -2.244 35.581 1.00 36.16 273 HIS A CA 1
ATOM 2165 C C . HIS A 1 273 ? 5.639 -2.436 36.887 1.00 36.16 273 HIS A C 1
ATOM 2167 O O . HIS A 1 273 ? 5.814 -1.666 37.824 1.00 36.16 273 HIS A O 1
ATOM 2173 N N . ASP A 1 274 ? 4.691 -3.369 36.890 1.00 33.53 274 ASP A N 1
ATOM 2174 C CA . ASP A 1 274 ? 4.191 -3.927 38.140 1.00 33.53 274 ASP A CA 1
ATOM 2175 C C . ASP A 1 274 ? 5.105 -5.102 38.466 1.00 33.53 274 ASP A C 1
ATOM 2177 O O . ASP A 1 274 ? 5.362 -5.962 37.622 1.00 33.53 274 ASP A O 1
ATOM 2181 N N . GLY A 1 275 ? 5.716 -5.032 39.643 1.00 41.53 275 GLY A N 1
ATOM 2182 C CA . GLY A 1 275 ? 6.589 -6.070 40.147 1.00 41.53 275 GLY A CA 1
ATOM 2183 C C . GLY A 1 275 ? 5.774 -7.310 40.473 1.00 41.53 275 GLY A C 1
ATOM 2184 O O . GLY A 1 275 ? 4.942 -7.291 41.374 1.00 41.53 275 GLY A O 1
ATOM 2185 N N . SER A 1 276 ? 6.060 -8.391 39.770 1.00 36.81 276 SER A N 1
ATOM 2186 C CA . SER A 1 276 ? 5.928 -9.736 40.305 1.00 36.81 276 SER A CA 1
ATOM 2187 C C . SER A 1 276 ? 6.951 -10.595 39.586 1.00 36.81 276 SER A C 1
ATOM 2189 O O . SER A 1 276 ? 6.908 -10.708 38.361 1.00 36.81 276 SER A O 1
ATOM 2191 N N . ASP A 1 277 ? 7.892 -11.120 40.363 1.00 43.59 277 ASP A N 1
ATOM 2192 C CA . ASP A 1 277 ? 8.781 -12.203 39.976 1.00 43.59 277 ASP A CA 1
ATOM 2193 C C . ASP A 1 277 ? 7.964 -13.321 39.320 1.00 43.59 277 ASP A C 1
ATOM 2195 O O . ASP A 1 277 ? 7.189 -13.994 39.996 1.00 43.59 277 ASP A O 1
ATOM 2199 N N . ASP A 1 278 ? 8.123 -13.515 38.014 1.00 38.16 278 ASP A N 1
ATOM 2200 C CA . ASP A 1 278 ? 7.819 -14.799 37.401 1.00 38.16 278 ASP A CA 1
ATOM 2201 C C . ASP A 1 278 ? 8.771 -15.049 36.234 1.00 38.16 278 ASP A C 1
ATOM 2203 O O . ASP A 1 278 ? 8.983 -14.222 35.341 1.00 38.16 278 ASP A O 1
ATOM 2207 N N . ASN A 1 279 ? 9.424 -16.191 36.341 1.00 42.28 279 ASN A N 1
ATOM 2208 C CA . ASN A 1 279 ? 10.535 -16.643 35.541 1.00 42.28 279 ASN A CA 1
ATOM 2209 C C . ASN A 1 279 ? 9.948 -17.275 34.276 1.00 42.28 279 ASN A C 1
ATOM 2211 O O . ASN A 1 279 ? 9.525 -18.428 34.300 1.00 42.28 279 ASN A O 1
ATOM 2215 N N . SER A 1 280 ? 9.862 -16.518 33.182 1.00 39.66 280 SER A N 1
ATOM 2216 C CA . SER A 1 280 ? 9.406 -17.057 31.898 1.00 39.66 280 SER A CA 1
ATOM 2217 C C . SER A 1 280 ? 10.404 -16.703 30.804 1.00 39.66 280 SER A C 1
ATOM 2219 O O . SER A 1 280 ? 10.367 -15.627 30.203 1.00 39.66 280 SER A O 1
ATOM 2221 N N . GLU A 1 281 ? 11.341 -17.627 30.600 1.00 42.72 281 GLU A N 1
ATOM 2222 C CA . GLU A 1 281 ? 12.231 -17.666 29.448 1.00 42.72 281 GLU A CA 1
ATOM 2223 C C . GLU A 1 281 ? 11.380 -17.697 28.175 1.00 42.72 281 GLU A C 1
ATOM 2225 O O . GLU A 1 281 ? 10.677 -18.663 27.887 1.00 42.72 281 GLU A O 1
ATOM 2230 N N . SER A 1 282 ? 11.403 -16.595 27.430 1.00 51.00 282 SER A N 1
ATOM 2231 C CA . SER A 1 282 ? 10.888 -16.537 26.065 1.00 51.00 282 SER A CA 1
ATOM 2232 C C . SER A 1 282 ? 12.080 -16.315 25.149 1.00 51.00 282 SER A C 1
ATOM 2234 O O . SER A 1 282 ? 12.793 -15.320 25.284 1.00 51.00 282 SER A O 1
ATOM 2236 N N . GLU A 1 283 ? 12.319 -17.293 24.278 1.00 49.41 283 GLU A N 1
ATOM 2237 C CA . GLU A 1 283 ? 13.493 -17.346 23.413 1.00 49.41 283 GLU A CA 1
ATOM 2238 C C . GLU A 1 283 ? 13.593 -16.092 22.525 1.00 49.41 283 GLU A C 1
ATOM 2240 O O . GLU A 1 283 ? 12.612 -15.708 21.875 1.00 49.41 283 GLU A O 1
ATOM 2245 N N . PRO A 1 284 ? 14.753 -15.417 22.495 1.00 42.97 284 PRO A N 1
ATOM 2246 C CA . PRO A 1 284 ? 14.976 -14.290 21.605 1.00 42.97 284 PRO A CA 1
ATOM 2247 C C . PRO A 1 284 ? 15.176 -14.757 20.154 1.00 42.97 284 PRO A C 1
ATOM 2249 O O . PRO A 1 284 ? 15.803 -15.773 19.870 1.00 42.97 284 PRO A O 1
ATOM 2252 N N . ASP A 1 285 ? 14.663 -13.962 19.209 1.00 53.72 285 ASP A N 1
ATOM 2253 C CA . ASP A 1 285 ? 14.953 -14.087 17.777 1.00 53.72 285 ASP A CA 1
ATOM 2254 C C . ASP A 1 285 ? 16.475 -14.207 17.552 1.00 53.72 285 ASP A C 1
ATOM 2256 O O . ASP A 1 285 ? 17.218 -13.239 17.747 1.00 53.72 285 ASP A O 1
ATOM 2260 N N . SER A 1 286 ? 16.927 -15.373 17.078 1.00 57.88 286 SER A N 1
ATOM 2261 C CA . SER A 1 286 ? 18.337 -15.747 16.848 1.00 57.88 286 SER A CA 1
ATOM 2262 C C . SER A 1 286 ? 19.168 -14.691 16.093 1.00 57.88 286 SER A C 1
ATOM 2264 O O . SER A 1 286 ? 20.368 -14.549 16.319 1.00 57.88 286 SER A O 1
ATOM 2266 N N . ALA A 1 287 ? 18.546 -13.894 15.218 1.00 57.84 287 ALA A N 1
ATOM 2267 C CA . ALA A 1 287 ? 19.229 -12.827 14.482 1.00 57.84 287 ALA A CA 1
ATOM 2268 C C . ALA A 1 287 ? 19.453 -11.549 15.310 1.00 57.84 287 ALA A C 1
ATOM 2270 O O . ALA A 1 287 ? 20.420 -10.820 15.075 1.00 57.84 287 ALA A O 1
ATOM 2271 N N . VAL A 1 288 ? 18.553 -11.254 16.250 1.00 64.56 288 VAL A N 1
ATOM 2272 C CA . VAL A 1 288 ? 18.690 -10.118 17.169 1.00 64.56 288 VAL A CA 1
ATOM 2273 C C . VAL A 1 288 ? 19.715 -10.465 18.232 1.00 64.56 288 VAL A C 1
ATOM 2275 O O . VAL A 1 288 ? 20.590 -9.643 18.478 1.00 64.56 288 VAL A O 1
ATOM 2278 N N . GLU A 1 289 ? 19.665 -11.690 18.758 1.00 61.84 289 GLU A N 1
ATOM 2279 C CA . GLU A 1 289 ? 20.623 -12.190 19.741 1.00 61.84 289 GLU A CA 1
ATOM 2280 C C . GLU A 1 289 ? 22.045 -12.230 19.165 1.00 61.84 289 GLU A C 1
ATOM 2282 O O . GLU A 1 289 ? 22.946 -11.622 19.738 1.00 61.84 289 GLU A O 1
ATOM 2287 N N . ALA A 1 290 ? 22.227 -12.765 17.950 1.00 66.00 290 ALA A N 1
ATOM 2288 C CA . ALA A 1 290 ? 23.522 -12.757 17.263 1.00 66.00 290 ALA A CA 1
ATOM 2289 C C . ALA A 1 290 ? 24.046 -11.337 16.978 1.00 66.00 290 ALA A C 1
ATOM 2291 O O . ALA A 1 290 ? 25.255 -11.103 16.989 1.00 66.00 290 ALA A O 1
ATOM 2292 N N . ALA A 1 291 ? 23.158 -10.370 16.718 1.00 66.38 291 ALA A N 1
ATOM 2293 C CA . ALA A 1 291 ? 23.547 -8.977 16.509 1.00 66.38 291 ALA A CA 1
ATOM 2294 C C . ALA A 1 291 ? 23.902 -8.269 17.826 1.00 66.38 291 ALA A C 1
ATOM 2296 O O . ALA A 1 291 ? 24.832 -7.459 17.842 1.00 66.38 291 ALA A O 1
ATOM 2297 N N . THR A 1 292 ? 23.195 -8.561 18.920 1.00 70.56 292 THR A N 1
ATOM 2298 C CA . THR A 1 292 ? 23.514 -8.034 20.253 1.00 70.56 292 THR A CA 1
ATOM 2299 C C . THR A 1 292 ? 24.770 -8.670 20.833 1.00 70.56 292 THR A C 1
ATOM 2301 O O . THR A 1 292 ? 25.612 -7.930 21.324 1.00 70.56 292 THR A O 1
ATOM 2304 N N . GLU A 1 293 ? 24.988 -9.975 20.664 1.00 72.75 293 GLU A N 1
ATOM 2305 C CA . GLU A 1 293 ? 26.231 -10.655 21.056 1.00 72.75 293 GLU A CA 1
ATOM 2306 C C . GLU A 1 293 ? 27.437 -10.109 20.287 1.00 72.75 293 GLU A C 1
ATOM 2308 O O . GLU A 1 293 ? 28.489 -9.837 20.869 1.00 72.75 293 GLU A O 1
ATOM 2313 N N . LEU A 1 294 ? 27.282 -9.861 1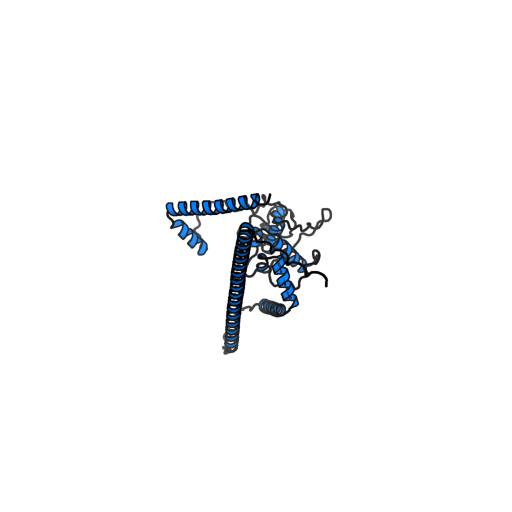8.980 1.00 72.00 294 LEU A N 1
ATOM 2314 C CA . LEU A 1 294 ? 28.319 -9.197 18.193 1.00 72.00 294 LEU A CA 1
ATOM 2315 C C . LEU A 1 294 ? 28.615 -7.798 18.725 1.00 72.00 294 LEU A C 1
ATOM 2317 O O . LEU A 1 294 ? 29.780 -7.429 18.789 1.00 72.00 294 LEU A O 1
ATOM 2321 N N . LEU A 1 295 ? 27.606 -7.023 19.119 1.00 71.38 295 LEU A N 1
ATOM 2322 C CA . LEU A 1 295 ? 27.807 -5.676 19.660 1.00 71.38 295 LEU A CA 1
ATOM 2323 C C . LEU A 1 295 ? 28.397 -5.678 21.077 1.00 71.38 295 LEU A C 1
ATOM 2325 O O . LEU A 1 295 ? 29.219 -4.809 21.371 1.00 71.38 295 LEU A O 1
ATOM 2329 N N . ASP A 1 296 ? 28.042 -6.653 21.910 1.00 74.44 296 ASP A N 1
ATOM 2330 C CA . ASP A 1 296 ? 28.560 -6.815 23.273 1.00 74.44 296 ASP A CA 1
ATOM 2331 C C . ASP A 1 296 ? 29.993 -7.373 23.281 1.00 74.44 296 ASP A C 1
ATOM 2333 O O . ASP A 1 296 ? 30.774 -7.080 24.188 1.00 74.44 296 ASP A O 1
ATOM 2337 N N . SER A 1 297 ? 30.383 -8.101 22.228 1.00 79.62 297 SER A N 1
ATOM 2338 C CA . SER A 1 297 ? 31.761 -8.570 22.015 1.00 79.62 297 SER A CA 1
ATOM 2339 C C . SER A 1 297 ? 32.736 -7.469 21.570 1.00 79.62 297 SER A C 1
ATOM 2341 O O . SER A 1 297 ? 33.955 -7.665 21.605 1.00 79.62 297 SER A O 1
ATOM 2343 N N . LEU A 1 298 ? 32.235 -6.299 21.151 1.00 84.12 298 LEU A N 1
ATOM 2344 C CA . LEU A 1 298 ? 33.078 -5.203 20.681 1.00 84.12 298 LEU A CA 1
ATOM 2345 C C . LEU A 1 298 ? 33.612 -4.372 21.843 1.00 84.12 298 LEU A C 1
ATOM 2347 O O . LEU A 1 298 ? 32.875 -3.819 22.661 1.00 84.12 298 LEU A O 1
ATOM 2351 N N . ASP A 1 299 ? 34.929 -4.188 21.855 1.00 86.12 299 ASP A N 1
ATOM 2352 C CA . ASP A 1 299 ? 35.562 -3.314 22.824 1.00 86.12 299 ASP A CA 1
ATOM 2353 C C . ASP A 1 299 ? 35.119 -1.848 22.642 1.00 86.12 299 ASP A C 1
ATOM 2355 O O . ASP A 1 299 ? 34.716 -1.364 21.573 1.00 86.12 299 ASP A O 1
ATOM 2359 N N . ARG A 1 300 ? 35.211 -1.087 23.734 1.00 75.38 300 ARG A N 1
ATOM 2360 C CA . ARG A 1 300 ? 34.777 0.316 23.773 1.00 75.38 300 ARG A CA 1
ATOM 2361 C C . ARG A 1 300 ? 35.471 1.171 22.705 1.00 75.38 300 ARG A C 1
ATOM 2363 O O . ARG A 1 300 ? 34.882 2.143 22.223 1.00 75.38 300 ARG A O 1
ATOM 2370 N N . ALA A 1 301 ? 36.704 0.820 22.333 1.00 79.69 301 ALA A N 1
ATOM 2371 C CA . ALA A 1 301 ? 37.471 1.505 21.300 1.00 79.69 301 ALA A CA 1
ATOM 2372 C C . ALA A 1 301 ? 36.890 1.262 19.897 1.00 79.69 301 ALA A C 1
ATOM 2374 O O . ALA A 1 301 ? 36.719 2.223 19.134 1.00 79.69 301 ALA A O 1
ATOM 2375 N N . THR A 1 302 ? 36.499 0.028 19.574 1.00 75.50 302 THR A N 1
ATOM 2376 C CA . THR A 1 302 ? 35.868 -0.308 18.291 1.00 75.50 302 THR A CA 1
ATOM 2377 C C . THR A 1 302 ? 34.486 0.322 18.170 1.00 75.50 302 THR A C 1
ATOM 2379 O O . THR A 1 302 ? 34.193 0.951 17.149 1.00 75.50 302 THR A O 1
ATOM 2382 N N . CYS A 1 303 ? 33.682 0.312 19.236 1.00 78.19 303 CYS A N 1
ATOM 2383 C CA . CYS A 1 303 ? 32.386 1.003 19.271 1.00 78.19 303 CYS A CA 1
ATOM 2384 C C . CYS A 1 303 ? 32.516 2.519 19.018 1.00 78.19 303 CYS A C 1
ATOM 2386 O O . CYS A 1 303 ? 31.746 3.110 18.252 1.00 78.19 303 CYS A O 1
ATOM 2388 N N . GLN A 1 304 ? 33.537 3.169 19.588 1.00 75.88 304 GLN A N 1
ATOM 2389 C CA . GLN A 1 304 ? 33.820 4.583 19.315 1.00 75.88 304 GLN A CA 1
ATOM 2390 C C . GLN A 1 304 ? 34.309 4.830 17.880 1.00 75.88 304 GLN A C 1
ATOM 2392 O O . GLN A 1 304 ? 33.975 5.863 17.288 1.00 75.88 304 GLN A O 1
ATOM 2397 N N . SER A 1 305 ? 35.088 3.908 17.311 1.00 77.31 305 SER A N 1
ATOM 2398 C CA . SER A 1 305 ? 35.561 3.987 15.925 1.00 77.31 305 SER A CA 1
ATOM 2399 C C . SER A 1 305 ? 34.401 3.868 14.930 1.00 77.31 305 SER A C 1
ATOM 2401 O O . SER A 1 305 ? 34.251 4.718 14.046 1.00 77.31 305 SER A O 1
ATOM 2403 N N . LEU A 1 306 ? 33.506 2.898 15.143 1.00 80.25 306 LEU A N 1
ATOM 2404 C CA . LEU A 1 306 ? 32.298 2.699 14.340 1.00 80.25 306 LEU A CA 1
ATOM 2405 C C . LEU A 1 306 ? 31.362 3.910 14.422 1.00 80.25 306 LEU A C 1
ATOM 2407 O O . LEU A 1 306 ? 30.916 4.418 13.394 1.00 80.25 306 LEU A O 1
ATOM 2411 N N . SER A 1 307 ? 31.142 4.458 15.619 1.00 78.75 307 SER A N 1
ATOM 2412 C CA . SER A 1 307 ? 30.345 5.679 15.801 1.00 78.75 307 SER A CA 1
ATOM 2413 C C . SER A 1 307 ? 30.911 6.870 15.011 1.00 78.75 307 SER A C 1
ATOM 2415 O O . SER A 1 307 ? 30.175 7.575 14.310 1.00 78.75 307 SER A O 1
ATOM 2417 N N . LYS A 1 308 ? 32.239 7.067 15.028 1.00 81.81 308 LYS A N 1
ATOM 2418 C CA . LYS A 1 308 ? 32.914 8.104 14.223 1.00 81.81 308 LYS A CA 1
ATOM 2419 C C . LYS A 1 308 ? 32.793 7.837 12.721 1.00 81.81 308 LYS A C 1
ATOM 2421 O O . LYS A 1 308 ? 32.607 8.789 11.957 1.00 81.81 308 LYS A O 1
ATOM 2426 N N . PHE A 1 309 ? 32.878 6.578 12.295 1.00 83.88 309 PHE A N 1
ATOM 2427 C CA . PHE A 1 309 ? 32.718 6.178 10.898 1.00 83.88 309 PHE A CA 1
ATOM 2428 C C . PHE A 1 309 ? 31.306 6.482 10.383 1.00 83.88 309 PHE A C 1
ATOM 2430 O O . PHE A 1 309 ? 31.159 7.194 9.386 1.00 83.88 309 PHE A O 1
ATOM 2437 N N . PHE A 1 310 ? 30.264 6.054 11.103 1.00 80.12 310 PHE A N 1
ATOM 2438 C CA . PHE A 1 310 ? 28.874 6.330 10.730 1.00 80.12 310 PHE A CA 1
ATOM 2439 C C . PHE A 1 310 ? 28.562 7.829 10.748 1.00 80.12 310 PHE A C 1
ATOM 2441 O O . PHE A 1 310 ? 27.926 8.342 9.823 1.00 80.12 310 PHE A O 1
ATOM 2448 N N . LYS A 1 311 ? 29.090 8.577 11.724 1.00 79.25 311 LYS A N 1
ATOM 2449 C CA . LYS A 1 311 ? 28.947 10.038 11.759 1.00 79.25 311 LYS A CA 1
ATOM 2450 C C . LYS A 1 311 ? 29.571 10.698 10.523 1.00 79.25 311 LYS A C 1
ATOM 2452 O O . LYS A 1 311 ? 28.888 11.440 9.822 1.00 79.25 311 LYS A O 1
ATOM 2457 N N . ARG A 1 312 ? 30.804 10.330 10.152 1.00 74.94 312 ARG A N 1
ATOM 2458 C CA . ARG A 1 312 ? 31.463 10.818 8.922 1.00 74.94 312 ARG A CA 1
ATOM 2459 C C . ARG A 1 312 ? 30.715 10.432 7.643 1.00 74.94 312 ARG A C 1
ATOM 2461 O O . ARG A 1 312 ? 30.606 11.257 6.734 1.00 74.94 312 ARG A O 1
ATOM 2468 N N . ALA A 1 313 ? 30.171 9.218 7.569 1.00 73.75 313 ALA A N 1
ATOM 2469 C CA . ALA A 1 313 ? 29.374 8.771 6.427 1.00 73.75 313 ALA A CA 1
ATOM 2470 C C . ALA A 1 313 ? 28.088 9.604 6.277 1.00 73.75 313 ALA A C 1
ATOM 2472 O O . ALA A 1 313 ? 27.771 10.080 5.183 1.00 73.75 313 ALA A O 1
ATOM 2473 N N . THR A 1 314 ? 27.384 9.860 7.384 1.00 77.62 314 THR A N 1
ATOM 2474 C CA . THR A 1 314 ? 26.163 10.683 7.377 1.00 77.62 314 THR A CA 1
ATOM 2475 C C . THR A 1 314 ? 26.436 12.158 7.065 1.00 77.62 314 THR A C 1
ATOM 2477 O O . THR A 1 314 ? 25.680 12.772 6.305 1.00 77.62 314 THR A O 1
ATOM 2480 N N . ASP A 1 315 ? 27.543 12.720 7.551 1.00 75.12 315 ASP A N 1
ATOM 2481 C CA . ASP A 1 315 ? 27.936 14.105 7.272 1.00 75.12 315 ASP A CA 1
ATOM 2482 C C . ASP A 1 315 ? 28.390 14.298 5.813 1.00 75.12 315 ASP A C 1
ATOM 2484 O O . ASP A 1 315 ? 28.021 15.286 5.168 1.00 75.12 315 ASP A O 1
ATOM 2488 N N . SER A 1 316 ? 29.086 13.312 5.235 1.00 68.38 316 SER A N 1
ATOM 2489 C CA . SER A 1 316 ? 29.449 13.288 3.809 1.00 68.38 316 SER A CA 1
ATOM 2490 C C . SER A 1 316 ? 28.211 13.278 2.899 1.00 68.38 316 SER A C 1
ATOM 2492 O O . SER A 1 316 ? 28.139 14.023 1.913 1.00 68.38 316 SER A O 1
ATOM 2494 N N . MET A 1 317 ? 27.172 12.520 3.268 1.00 66.50 317 MET A N 1
ATOM 2495 C CA . MET A 1 317 ? 25.897 12.507 2.540 1.00 66.50 317 MET A CA 1
ATOM 2496 C C . MET A 1 317 ? 25.151 13.849 2.622 1.00 66.50 317 MET A C 1
ATOM 2498 O O . MET A 1 317 ? 24.590 14.311 1.620 1.00 66.50 317 MET A O 1
ATOM 2502 N N . LYS A 1 318 ? 25.179 14.528 3.776 1.00 71.00 318 LYS A N 1
ATOM 2503 C CA . LYS A 1 318 ? 24.582 15.869 3.941 1.00 71.00 318 LYS A CA 1
ATOM 2504 C C . LYS A 1 318 ? 25.341 16.944 3.151 1.00 71.00 318 LYS A C 1
ATOM 2506 O O . LYS A 1 318 ? 24.710 17.828 2.565 1.00 71.00 318 LYS A O 1
ATOM 2511 N N . GLY A 1 319 ? 26.669 16.848 3.069 1.00 63.09 319 GLY A N 1
ATOM 2512 C CA . GLY A 1 319 ? 27.510 17.740 2.261 1.00 63.09 319 GLY A CA 1
ATOM 2513 C C . GLY A 1 319 ? 27.241 17.627 0.755 1.00 63.09 319 GLY A C 1
ATOM 2514 O O . GLY A 1 319 ? 27.110 18.647 0.072 1.00 63.09 319 GLY A O 1
ATOM 2515 N N . LYS A 1 320 ? 27.064 16.400 0.242 1.00 59.66 320 LYS A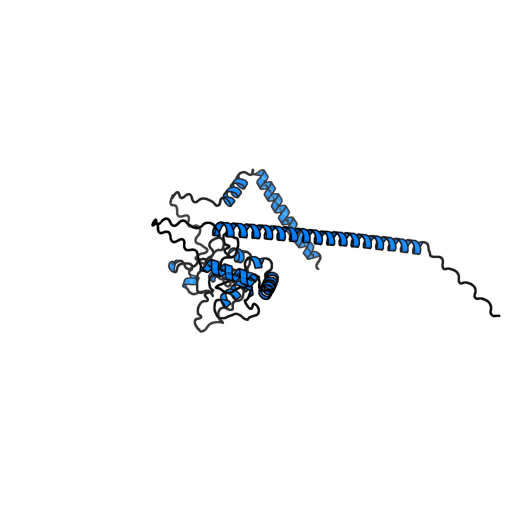 N 1
ATOM 2516 C CA . LYS A 1 320 ? 26.701 16.153 -1.168 1.00 59.66 320 LYS A CA 1
ATOM 2517 C C . LYS A 1 320 ? 25.323 16.728 -1.526 1.00 59.66 320 LYS A C 1
ATOM 2519 O O . LYS A 1 320 ? 25.185 17.354 -2.576 1.00 59.66 320 LYS A O 1
ATOM 2524 N N . LYS A 1 321 ? 24.333 16.630 -0.625 1.00 59.25 321 LYS A N 1
ATOM 2525 C CA . LYS A 1 321 ? 23.004 17.250 -0.813 1.00 59.25 321 LYS A CA 1
ATOM 2526 C C . LYS A 1 321 ? 23.048 18.785 -0.859 1.00 59.25 321 LYS A C 1
ATOM 2528 O O . LYS A 1 321 ? 22.312 19.379 -1.643 1.00 59.25 321 LYS A O 1
ATOM 2533 N N . LYS A 1 322 ? 23.913 19.442 -0.073 1.00 56.97 322 LYS A N 1
ATOM 2534 C CA . LYS A 1 322 ? 24.059 20.913 -0.105 1.00 56.97 322 LYS A CA 1
ATOM 2535 C C . LYS A 1 322 ? 24.740 21.420 -1.384 1.00 56.97 322 LYS A C 1
ATOM 2537 O O . LYS A 1 322 ? 24.304 22.434 -1.921 1.00 56.97 322 LYS A O 1
ATOM 2542 N N . LYS A 1 323 ? 25.751 20.714 -1.912 1.00 56.12 323 LYS A N 1
ATOM 2543 C CA . LYS A 1 323 ? 26.407 21.088 -3.184 1.00 56.12 323 LYS A CA 1
ATOM 2544 C C . LYS A 1 323 ? 25.478 20.935 -4.395 1.00 56.12 323 LYS A C 1
ATOM 2546 O O . LYS A 1 323 ? 25.424 21.841 -5.216 1.00 56.12 323 LYS A O 1
ATOM 2551 N N . ALA A 1 324 ? 24.673 19.872 -4.442 1.00 55.25 324 ALA A N 1
ATOM 2552 C CA . ALA A 1 324 ? 23.692 19.652 -5.513 1.00 55.25 324 ALA A CA 1
ATOM 2553 C C . ALA A 1 324 ? 22.544 20.685 -5.537 1.00 55.25 324 ALA A C 1
ATOM 2555 O O . ALA A 1 324 ? 21.900 20.872 -6.566 1.00 55.25 324 ALA A O 1
ATOM 2556 N N . LYS A 1 325 ? 22.276 21.357 -4.408 1.00 54.22 325 LYS A N 1
ATOM 2557 C CA . LYS A 1 325 ? 21.259 22.417 -4.309 1.00 54.22 325 LYS A CA 1
ATOM 2558 C C . LYS A 1 325 ? 21.803 23.797 -4.705 1.00 54.22 325 LYS A C 1
ATOM 2560 O O . LYS A 1 325 ? 21.029 24.649 -5.110 1.00 54.22 325 LYS A O 1
ATOM 2565 N N . LYS A 1 326 ? 23.124 24.006 -4.618 1.00 50.16 326 LYS A N 1
ATOM 2566 C CA . LYS A 1 326 ? 23.795 25.266 -4.986 1.00 50.16 326 LYS A CA 1
ATOM 2567 C C . LYS A 1 326 ? 24.131 25.359 -6.481 1.00 50.16 326 LYS A C 1
ATOM 2569 O O . LYS A 1 326 ? 24.347 26.451 -6.971 1.00 50.16 326 LYS A O 1
ATOM 2574 N N . SER A 1 327 ? 24.150 24.234 -7.199 1.00 51.28 327 SER A N 1
ATOM 2575 C CA . SER A 1 327 ? 24.348 24.177 -8.657 1.00 51.28 327 SER A CA 1
ATOM 2576 C C . SER A 1 327 ? 23.043 24.260 -9.466 1.00 51.28 327 SER A C 1
ATOM 2578 O O . SER A 1 327 ? 23.053 23.986 -10.661 1.00 51.28 327 SER A O 1
ATOM 2580 N N . LYS A 1 328 ? 21.909 24.528 -8.805 1.00 50.56 328 LYS A N 1
ATOM 2581 C CA . LYS A 1 328 ? 20.567 24.612 -9.411 1.00 50.56 328 LYS A CA 1
ATOM 2582 C C . LYS A 1 328 ? 19.902 25.985 -9.240 1.00 50.56 328 LYS A C 1
ATOM 2584 O O . LYS A 1 328 ? 18.747 26.119 -9.629 1.00 50.56 328 LYS A O 1
ATOM 2589 N N . ASN A 1 329 ? 20.615 26.956 -8.667 1.00 42.34 329 ASN A N 1
ATOM 2590 C CA . ASN A 1 329 ? 20.197 28.355 -8.586 1.00 42.34 329 ASN A CA 1
ATOM 2591 C C . ASN A 1 329 ? 21.122 29.215 -9.431 1.00 42.34 329 ASN A C 1
ATOM 2593 O O . ASN A 1 329 ? 22.349 28.984 -9.325 1.00 42.34 329 ASN A O 1
#

Sequence (329 aa):
MPPKPKPKPKKRETKLEKEARLAKEAEDLRKAEEEATAAKEAQEKKDNAAKKRAKTARKKAEEAEKAKKEAEEAAKKDPEKDDSDSGGEDDFNSDEVDRIGRIVARDRDKDYSIQKKLLRKDLGDRFKYLPEEIHGKGTGDFDWTVERPTTQPDLTIWVFYHALKKCSYKGIEAIHLDIQGEPTEPCELKLREFKKGTMDPYAMTFSSQNADAMLRHLYGVLRSESEVCDKCKKENGALAECRVHLSKLTGCANCDWNHSGPQCSLSSSKRKHDGSDDNSESEPDSAVEAATELLDSLDRATCQSLSKFFKRATDSMKGKKKKAKKSKN